Protein AF-A0A1F7WUK1-F1 (afdb_monomer_lite)

Organism: NCBI:txid1817813

Radius of gyration: 30.93 Å; chains: 1; bounding box: 71×84×76 Å

Secondary structure (DSSP, 8-state):
-----HHHHHHHHHHHHHTTSSS-HHHHHHHHHHHHHH------S----HHHHHHHHHHHHHHHHHHHHHHHHHHHHTT-STTHHHHHHHHHHHHHHHHHHHHHHHHHHHHTT--------------------------------------------------PPPP-----------S---TT---SSHHHHHHHHHHHH--EEEESSS---HHHHHHHHHHHHHS-HHHHTT--EEEE-S--TT-TT--EEE-TTS-EEEE-TGGGGGHHHHHHHHHHHHHHHH-HHHHHHHHHHHEEEE-GGG-PEEESS--SSTTGGG-HHHHHHHHHHHHHHHHHHHHHH-HHHHHHHHHHTSTT---

pLDDT: mean 71.93, std 24.26, range [29.52, 98.75]

Sequence (363 aa):
MKRNHLPLILTLLFVVVFLFAGDARSESINVLQKDLNSNQITTGGAASSSGCTDAAGKIGSSIKSAAESISQSCNQIKSSCSGFFSKLKSFFQDLFSMFKQIIKQFVDAFKGCTGNTTGVSDNNGCNQNTSNNADDGASNSSSNNETSNSNSNDNSNTNGSNQTPPANNDQGAATERPAGEAAGVDTSNAQSLIKALKEKFNITVENGSSQWSLSQLKQTYELLTKLPPSFTANTKMIQRIASTSLGANVGGYVSSGAPRVYLTNHGTSSMTFVLVHEMAHCFHFAQSGVFSKWQSQFWGGRNGYSGSGNQVSSSVSSYGNSNSMEDFAESVRAYYMNGASMKRTHPDRYEFVKQYVMAGVEY

InterPro domains:
  IPR024079 Metallopeptidase, catalytic domain superfamily [G3DSA:3.40.390.10] (170-359)

Foldseek 3Di:
DDDDCVVVVVVVVVVVVVCPDDDPNPPVLVVVVVVLVPDPPPPDDDDDDPLVVVLVVVLSVLVVVVSVVVVVLVVVLVPDPPCNPVSVVVVVVVVVVSVVVSVVSVVVSVVVVPDDDDDDDDDDDDDDDDDDDDDDDDDDDDDDDDDDDDDDDDDDDDDDDDDDDDDDDDDPQDQFAQLDDDPPQDLPDPVSLQVCCCVSLVEHEEEDQHDDDSVLSVVVSVLSSRFGSLLSNLANYEYEHAADPVDRQDQWADDQPHSYIYGHPNVSVVVSLRVQLRSLLSVCSVPVVLLVVQCVVFFADQDPDPRATHGPDDAPDPQLNPHSSNSRSNLSSCQVVPVVVCCVPPVVSSVSCCVPNRSNDGD

Structure (mmCIF, N/CA/C/O backbone):
data_AF-A0A1F7WUK1-F1
#
_entry.id   AF-A0A1F7WUK1-F1
#
loop_
_atom_site.group_PDB
_atom_site.id
_atom_site.type_symbol
_atom_site.label_atom_id
_atom_site.label_alt_id
_atom_site.label_comp_id
_atom_site.label_asym_id
_atom_site.label_entity_id
_atom_site.label_seq_id
_atom_site.pdbx_PDB_ins_code
_atom_site.Cartn_x
_atom_site.Cartn_y
_atom_site.Cartn_z
_atom_site.occupancy
_atom_site.B_iso_or_equiv
_atom_site.auth_seq_id
_atom_site.auth_comp_id
_atom_site.auth_asym_id
_atom_site.auth_atom_id
_atom_site.pdbx_PDB_model_num
ATOM 1 N N . MET A 1 1 ? 34.097 35.967 17.899 1.00 37.56 1 MET A N 1
ATOM 2 C CA . MET A 1 1 ? 33.481 35.139 16.835 1.00 37.56 1 MET A CA 1
ATOM 3 C C . MET A 1 1 ? 32.911 33.873 17.465 1.00 37.56 1 MET A C 1
ATOM 5 O O . MET A 1 1 ? 33.680 33.107 18.030 1.00 37.56 1 MET A O 1
ATOM 9 N N . LYS A 1 2 ? 31.587 33.666 17.440 1.00 38.47 2 LYS A N 1
ATOM 10 C CA . LYS A 1 2 ? 30.967 32.414 17.913 1.00 38.47 2 LYS A CA 1
ATOM 11 C C . LYS A 1 2 ? 31.166 31.348 16.832 1.00 38.47 2 LYS A C 1
ATOM 13 O O . LYS A 1 2 ? 30.678 31.525 15.721 1.00 38.47 2 LYS A O 1
ATOM 18 N N . ARG A 1 3 ? 31.917 30.283 17.123 1.00 43.16 3 ARG A N 1
ATOM 19 C CA . ARG A 1 3 ? 32.067 29.151 16.197 1.00 43.16 3 ARG A CA 1
ATOM 20 C C . ARG A 1 3 ? 30.844 28.243 16.321 1.00 43.16 3 ARG A C 1
ATOM 22 O O . ARG A 1 3 ? 30.445 27.870 17.420 1.00 43.16 3 ARG A O 1
ATOM 29 N N . ASN A 1 4 ? 30.226 27.936 15.186 1.00 48.97 4 ASN A N 1
ATOM 30 C CA . ASN A 1 4 ? 29.069 27.057 15.107 1.00 48.97 4 ASN A CA 1
ATOM 31 C C . ASN A 1 4 ? 29.554 25.598 15.145 1.00 48.97 4 ASN A C 1
ATOM 33 O O . ASN A 1 4 ? 30.158 25.128 14.186 1.00 48.97 4 ASN A O 1
ATOM 37 N N . HIS A 1 5 ? 29.338 24.903 16.265 1.00 51.41 5 HIS A N 1
ATOM 38 C CA . HIS A 1 5 ? 29.785 23.515 16.479 1.00 51.41 5 HIS A CA 1
ATOM 39 C C . HIS A 1 5 ? 28.753 22.460 16.045 1.00 51.41 5 HIS A C 1
ATOM 41 O O . HIS A 1 5 ? 29.018 21.261 16.119 1.00 51.41 5 HIS A O 1
ATOM 47 N N . LEU A 1 6 ? 27.602 22.904 15.532 1.00 51.41 6 LEU A N 1
ATOM 48 C CA . LEU A 1 6 ? 26.552 22.058 14.970 1.00 51.41 6 LEU A CA 1
ATOM 49 C C . LEU A 1 6 ? 27.044 21.068 13.886 1.00 51.41 6 LEU A C 1
ATOM 51 O O . LEU A 1 6 ? 26.599 19.920 13.921 1.00 51.41 6 LEU A O 1
ATOM 55 N N . PRO A 1 7 ? 27.993 21.421 12.987 1.00 53.25 7 PRO A N 1
ATOM 56 C CA . PRO A 1 7 ? 28.492 20.486 11.977 1.00 53.25 7 PRO A CA 1
ATOM 57 C C . PRO A 1 7 ? 29.214 19.284 12.595 1.00 53.25 7 PRO A C 1
ATOM 59 O O . PRO A 1 7 ? 29.046 18.164 12.134 1.00 53.25 7 PRO A O 1
ATOM 62 N N . LEU A 1 8 ? 29.970 19.496 13.678 1.00 54.03 8 LEU A N 1
ATOM 63 C CA . LEU A 1 8 ? 30.736 18.434 14.336 1.00 54.03 8 LEU A CA 1
ATOM 64 C C . LEU A 1 8 ? 29.810 17.419 15.026 1.00 54.03 8 LEU A C 1
ATOM 66 O O . LEU A 1 8 ? 30.049 16.215 14.971 1.00 54.03 8 LEU A O 1
ATOM 70 N N . ILE A 1 9 ? 28.730 17.912 15.640 1.00 61.72 9 ILE A N 1
ATOM 71 C CA . ILE A 1 9 ? 27.712 17.091 16.310 1.00 61.72 9 ILE A CA 1
ATOM 72 C C . ILE A 1 9 ? 26.941 16.252 15.285 1.00 61.72 9 ILE A C 1
ATOM 74 O O . ILE A 1 9 ? 26.727 15.062 15.509 1.00 61.72 9 ILE A O 1
ATOM 78 N N . LEU A 1 10 ? 26.573 16.848 14.145 1.00 56.75 10 LEU A N 1
ATOM 79 C CA . LEU A 1 10 ? 25.916 16.148 13.040 1.00 56.75 10 LEU A CA 1
ATOM 80 C C . LEU A 1 10 ? 26.809 15.057 12.446 1.00 56.75 10 LEU A C 1
ATOM 82 O O . LEU A 1 10 ? 26.334 13.940 12.269 1.00 56.75 10 LEU A O 1
ATOM 86 N N . THR A 1 11 ? 28.096 15.333 12.219 1.00 59.94 11 THR A N 1
ATOM 87 C CA . THR A 1 11 ? 29.054 14.331 11.726 1.00 59.94 11 THR A CA 1
ATOM 88 C C . THR A 1 11 ? 29.198 13.161 12.697 1.00 59.94 11 THR A C 1
ATOM 90 O O . THR A 1 11 ? 29.186 12.009 12.270 1.00 59.94 11 THR A O 1
ATOM 93 N N . LEU A 1 12 ? 29.269 13.427 14.007 1.00 61.91 12 LEU A N 1
ATOM 94 C CA . LEU A 1 12 ? 29.375 12.369 15.015 1.00 61.91 12 LEU A CA 1
ATOM 95 C C . LEU A 1 12 ? 28.125 11.472 15.024 1.00 61.91 12 LEU A C 1
ATOM 97 O O . LEU A 1 12 ? 28.238 10.250 15.061 1.00 61.91 12 LEU A O 1
ATOM 101 N N . LEU A 1 13 ? 26.936 12.073 14.930 1.00 60.75 13 LEU A N 1
ATOM 102 C CA . LEU A 1 13 ? 25.662 11.352 14.831 1.00 60.75 13 LEU A CA 1
ATOM 103 C C . LEU A 1 13 ? 25.576 10.519 13.546 1.00 60.75 13 LEU A C 1
ATOM 105 O O . LEU A 1 13 ? 25.118 9.379 13.582 1.00 60.75 13 LEU A O 1
ATOM 109 N N . PHE A 1 14 ? 26.062 11.060 12.428 1.00 54.97 14 PHE A N 1
ATOM 110 C CA . PHE A 1 14 ? 26.065 10.385 11.131 1.00 54.97 14 PHE A CA 1
ATOM 111 C C . PHE A 1 14 ? 26.985 9.156 11.122 1.00 54.97 14 PHE A C 1
ATOM 113 O O . PHE A 1 14 ? 26.595 8.097 10.637 1.00 54.97 14 PHE A O 1
ATOM 120 N N . VAL A 1 15 ? 28.175 9.267 11.723 1.00 58.69 15 VAL A N 1
ATOM 121 C CA . VAL A 1 15 ? 29.130 8.154 11.867 1.00 58.69 15 VAL A CA 1
ATOM 122 C C . VAL A 1 15 ? 28.567 7.056 12.767 1.00 58.69 15 VAL A C 1
ATOM 124 O O . VAL A 1 15 ? 28.682 5.878 12.438 1.00 58.69 15 VAL A O 1
ATOM 127 N N . VAL A 1 16 ? 27.902 7.426 13.865 1.00 60.44 16 VAL A N 1
ATOM 128 C CA . VAL A 1 16 ? 27.227 6.468 14.751 1.00 60.44 16 VAL A CA 1
ATOM 129 C C . VAL A 1 16 ? 26.156 5.700 13.977 1.00 60.44 16 VAL A C 1
ATOM 131 O O . VAL A 1 16 ? 26.154 4.480 14.028 1.00 60.44 16 VAL A O 1
ATOM 134 N N . VAL A 1 17 ? 25.311 6.373 13.191 1.00 56.03 17 VAL A N 1
ATOM 135 C CA . VAL A 1 17 ? 24.279 5.711 12.371 1.00 56.03 17 VAL A CA 1
ATOM 136 C C . VAL A 1 17 ? 24.891 4.785 11.308 1.00 56.03 17 VAL A C 1
ATOM 138 O O . VAL A 1 17 ? 24.396 3.675 11.113 1.00 56.03 17 VAL A O 1
ATOM 141 N N . PHE A 1 18 ? 25.994 5.186 10.668 1.00 49.81 18 PHE A N 1
ATOM 142 C CA . PHE A 1 18 ? 26.666 4.380 9.640 1.00 49.81 18 PHE A CA 1
ATOM 143 C C . PHE A 1 18 ? 27.383 3.141 10.190 1.00 49.81 18 PHE A C 1
ATOM 145 O O . PHE A 1 18 ? 27.395 2.108 9.528 1.00 49.81 18 PHE A O 1
ATOM 152 N N . LEU A 1 19 ? 27.917 3.194 11.414 1.00 50.12 19 LEU A N 1
ATOM 153 C CA . LEU A 1 19 ? 28.541 2.035 12.069 1.00 50.12 19 LEU A CA 1
ATOM 154 C C . LEU A 1 19 ? 27.541 0.909 12.408 1.00 50.12 19 LEU A C 1
ATOM 156 O O . LEU A 1 19 ? 27.963 -0.206 12.728 1.00 50.12 19 LEU A O 1
ATOM 160 N N . PHE A 1 20 ? 26.230 1.168 12.318 1.00 58.38 20 PHE A N 1
ATOM 161 C CA . PHE A 1 20 ? 25.168 0.196 12.603 1.00 58.38 20 PHE A CA 1
ATOM 162 C C . PHE A 1 20 ? 24.434 -0.344 11.360 1.00 58.38 20 PHE A C 1
ATOM 164 O O . PHE A 1 20 ? 23.585 -1.224 11.513 1.00 58.38 20 PHE A O 1
ATOM 171 N N . ALA A 1 21 ? 24.787 0.090 10.144 1.00 39.31 21 ALA A N 1
ATOM 172 C CA . ALA A 1 21 ? 24.353 -0.546 8.895 1.00 39.31 21 ALA A CA 1
ATOM 173 C C . ALA A 1 21 ? 25.439 -1.529 8.396 1.00 39.31 21 ALA A C 1
ATOM 175 O O . ALA A 1 21 ? 26.630 -1.255 8.501 1.00 39.31 21 ALA A O 1
ATOM 176 N N . GLY A 1 22 ? 25.041 -2.721 7.945 1.00 39.84 22 GLY A N 1
ATOM 177 C CA . GLY A 1 22 ? 25.919 -3.891 7.778 1.00 39.84 22 GLY A CA 1
ATOM 178 C C . GLY A 1 22 ? 27.068 -3.812 6.750 1.00 39.84 22 GLY A C 1
ATOM 179 O O . GLY A 1 22 ? 27.068 -3.002 5.832 1.00 39.84 22 GLY A O 1
ATOM 180 N N . ASP A 1 23 ? 28.005 -4.751 6.955 1.00 41.19 23 ASP A N 1
ATOM 181 C CA . ASP A 1 23 ? 29.074 -5.321 6.104 1.00 41.19 23 ASP A CA 1
ATOM 182 C C . ASP A 1 23 ? 30.372 -4.579 5.732 1.00 41.19 23 ASP A C 1
ATOM 184 O O . ASP A 1 23 ? 31.207 -5.160 5.045 1.00 41.19 23 ASP A O 1
ATOM 188 N N . ALA A 1 24 ? 30.692 -3.423 6.322 1.00 47.09 24 ALA A N 1
ATOM 189 C CA . ALA A 1 24 ? 32.028 -2.804 6.164 1.00 47.09 24 ALA A CA 1
ATOM 190 C C . ALA A 1 24 ? 32.776 -2.565 7.495 1.00 47.09 24 ALA A C 1
ATOM 192 O O . ALA A 1 24 ? 33.323 -1.496 7.744 1.00 47.09 24 ALA A O 1
ATOM 193 N N . ARG A 1 25 ? 32.789 -3.544 8.412 1.00 56.50 25 ARG A N 1
ATOM 194 C CA . ARG A 1 25 ? 33.192 -3.277 9.812 1.00 56.50 25 ARG A CA 1
ATOM 195 C C . ARG A 1 25 ? 34.698 -3.163 10.060 1.00 56.50 25 ARG A C 1
ATOM 197 O O . ARG A 1 25 ? 35.094 -2.375 10.908 1.00 56.50 25 ARG A O 1
ATOM 204 N N . SER A 1 26 ? 35.553 -3.924 9.380 1.00 45.97 26 SER A N 1
ATOM 205 C CA . SER A 1 26 ? 36.999 -3.893 9.674 1.00 45.97 26 SER A CA 1
ATOM 206 C C . SER A 1 26 ? 37.720 -2.722 9.009 1.00 45.97 26 SER A C 1
ATOM 208 O O . SER A 1 26 ? 38.658 -2.168 9.575 1.00 45.97 26 SER A O 1
ATOM 210 N N . GLU A 1 27 ? 37.276 -2.324 7.820 1.00 48.19 27 GLU A N 1
ATOM 211 C CA . GLU A 1 27 ? 37.959 -1.312 7.013 1.00 48.19 27 GLU A CA 1
ATOM 212 C C . GLU A 1 27 ? 37.634 0.106 7.500 1.00 48.19 27 GLU A C 1
ATOM 214 O O . GLU A 1 27 ? 38.541 0.917 7.674 1.00 48.19 27 GLU A O 1
ATOM 219 N N . SER A 1 28 ? 36.378 0.369 7.883 1.00 51.19 28 SER A N 1
ATOM 220 C CA . SER A 1 28 ? 35.974 1.651 8.477 1.00 51.19 28 SER A CA 1
ATOM 221 C C . SER A 1 28 ? 36.630 1.921 9.835 1.00 51.19 28 SER A C 1
ATOM 223 O O . SER A 1 28 ? 36.974 3.065 10.124 1.00 51.19 28 SER A O 1
ATOM 225 N N . ILE A 1 29 ? 36.865 0.886 10.652 1.00 48.94 29 ILE A N 1
ATOM 226 C CA . ILE A 1 29 ? 37.563 1.023 11.942 1.00 48.94 29 ILE A CA 1
ATOM 227 C C . ILE A 1 29 ? 39.047 1.359 11.729 1.00 48.94 29 ILE A C 1
ATOM 229 O O . ILE A 1 29 ? 39.575 2.251 12.392 1.00 48.94 29 ILE A O 1
ATOM 233 N N . ASN A 1 30 ? 39.709 0.710 10.767 1.00 51.34 30 ASN A N 1
ATOM 234 C CA . ASN A 1 30 ? 41.115 0.980 10.457 1.00 51.34 30 ASN A CA 1
ATOM 235 C C . ASN A 1 30 ? 41.325 2.371 9.837 1.00 51.34 30 ASN A C 1
ATOM 237 O O . ASN A 1 30 ? 42.314 3.034 10.153 1.00 51.34 30 ASN A O 1
ATOM 241 N N . VAL A 1 31 ? 40.390 2.840 9.002 1.00 51.75 31 VAL A N 1
ATOM 242 C CA . VAL A 1 31 ? 40.402 4.205 8.446 1.00 51.75 31 VAL A CA 1
ATOM 243 C C . VAL A 1 31 ? 40.207 5.246 9.552 1.00 51.75 31 VAL A C 1
ATOM 245 O O . VAL A 1 31 ? 41.004 6.173 9.655 1.00 51.75 31 VAL A O 1
ATOM 248 N N . LEU A 1 32 ? 39.247 5.042 10.461 1.00 46.62 32 LEU A N 1
ATOM 249 C CA . LEU A 1 32 ? 39.041 5.920 11.622 1.00 46.62 32 LEU A CA 1
ATOM 250 C C . LEU A 1 32 ? 40.268 5.986 12.540 1.00 46.62 32 LEU A C 1
ATOM 252 O O . LEU A 1 32 ? 40.643 7.061 13.005 1.00 46.62 32 LEU A O 1
ATOM 256 N N . GLN A 1 33 ? 40.921 4.852 12.793 1.00 46.69 33 GLN A N 1
ATOM 257 C CA . GLN A 1 33 ? 42.122 4.810 13.626 1.00 46.69 33 GLN A CA 1
ATOM 258 C C . GLN A 1 33 ? 43.321 5.484 12.943 1.00 46.69 33 GLN A C 1
ATOM 260 O O . GLN A 1 33 ? 44.135 6.118 13.614 1.00 46.69 33 GLN A O 1
ATOM 265 N N . LYS A 1 34 ? 43.409 5.408 11.611 1.00 49.28 34 LYS A N 1
ATOM 266 C CA . LYS A 1 34 ? 44.408 6.127 10.813 1.00 49.28 34 LYS A CA 1
ATOM 267 C C . LYS A 1 34 ? 44.177 7.642 10.845 1.00 49.28 34 LYS A C 1
ATOM 269 O O . LYS A 1 34 ? 45.132 8.370 11.101 1.00 49.28 34 LYS A O 1
ATOM 274 N N . ASP A 1 35 ? 42.933 8.093 10.691 1.00 46.19 35 ASP A N 1
ATOM 275 C CA . ASP A 1 35 ? 42.567 9.518 10.677 1.00 46.19 35 ASP A CA 1
ATOM 276 C C . ASP A 1 35 ? 42.694 10.187 12.057 1.00 46.19 35 ASP A C 1
ATOM 278 O O . ASP A 1 35 ? 43.045 11.366 12.167 1.00 46.19 35 ASP A O 1
ATOM 282 N N . LEU A 1 36 ? 42.452 9.436 13.136 1.00 50.31 36 LEU A N 1
ATOM 283 C CA . LEU A 1 36 ? 42.694 9.899 14.506 1.00 50.31 36 LEU A CA 1
ATOM 284 C C . LEU A 1 36 ? 44.189 10.021 14.821 1.00 50.31 36 LEU A C 1
ATOM 286 O O . LEU A 1 36 ? 44.588 10.936 15.538 1.00 50.31 36 LEU A O 1
ATOM 290 N N . ASN A 1 37 ? 45.017 9.130 14.273 1.00 54.31 37 ASN A N 1
ATOM 291 C CA . ASN A 1 37 ? 46.466 9.172 14.463 1.00 54.31 37 ASN A CA 1
ATOM 292 C C . ASN A 1 37 ? 47.157 10.209 13.557 1.00 54.31 37 ASN A C 1
ATOM 294 O O . ASN A 1 37 ? 48.219 10.709 13.923 1.00 54.31 37 ASN A O 1
ATOM 298 N N . SER A 1 38 ? 46.582 10.544 12.394 1.00 47.28 38 SER A N 1
ATOM 299 C CA . SER A 1 38 ? 47.153 11.519 11.451 1.00 47.28 38 SER A CA 1
ATOM 300 C C . SER A 1 38 ? 46.812 12.973 11.779 1.00 47.28 38 SER A C 1
ATOM 302 O O . SER A 1 38 ? 47.537 13.875 11.366 1.00 47.28 38 SER A O 1
ATOM 304 N N . ASN A 1 39 ? 45.737 13.226 12.528 1.00 41.19 39 ASN A N 1
ATOM 305 C CA . ASN A 1 39 ? 45.372 14.574 12.952 1.00 41.19 39 ASN A CA 1
ATOM 306 C C . ASN A 1 39 ? 46.147 14.992 14.212 1.00 41.19 39 ASN A C 1
ATOM 308 O O . ASN A 1 39 ? 45.597 15.076 15.311 1.00 41.19 39 ASN A O 1
ATOM 312 N N . GLN A 1 40 ? 47.428 15.340 14.045 1.00 42.06 40 GLN A N 1
ATOM 313 C CA . GLN A 1 40 ? 48.027 16.341 14.926 1.00 42.06 40 GLN A CA 1
ATOM 314 C C . GLN A 1 40 ? 47.268 17.651 14.705 1.00 42.06 40 GLN A C 1
ATOM 316 O O . GLN A 1 40 ? 47.355 18.262 13.643 1.00 42.06 40 GLN A O 1
ATOM 321 N N . ILE A 1 41 ? 46.507 18.083 15.709 1.00 37.78 41 ILE A N 1
ATOM 322 C CA . ILE A 1 41 ? 45.923 19.423 15.734 1.00 37.78 41 ILE A CA 1
ATOM 323 C C . ILE A 1 41 ? 47.088 20.417 15.830 1.00 37.78 41 ILE A C 1
ATOM 325 O O . ILE A 1 41 ? 47.530 20.774 16.920 1.00 37.78 41 ILE A O 1
ATOM 329 N N . THR A 1 42 ? 47.611 20.870 14.691 1.00 34.44 42 THR A N 1
ATOM 330 C CA . THR A 1 42 ? 48.467 22.055 14.635 1.00 34.44 42 THR A CA 1
ATOM 331 C C . THR A 1 42 ? 47.591 23.271 14.902 1.00 34.44 42 THR A C 1
ATOM 333 O O . THR A 1 42 ? 46.886 23.763 14.020 1.00 34.44 42 THR A O 1
ATOM 336 N N . THR A 1 43 ? 47.613 23.757 16.141 1.00 35.91 43 THR A N 1
ATOM 337 C CA . THR A 1 43 ? 47.037 25.051 16.509 1.00 35.91 43 THR A CA 1
ATOM 338 C C . THR A 1 43 ? 47.916 26.163 15.940 1.00 35.91 43 THR A C 1
ATOM 340 O O . THR A 1 43 ? 48.830 26.656 16.597 1.00 35.91 43 THR A O 1
ATOM 343 N N . GLY A 1 44 ? 47.658 26.550 14.693 1.00 34.38 44 GLY A N 1
ATOM 344 C CA . GLY A 1 44 ? 48.139 27.816 14.156 1.00 34.38 44 GLY A CA 1
ATOM 345 C C . GLY A 1 44 ? 47.356 28.969 14.786 1.00 34.38 44 GLY A C 1
ATOM 346 O O . GLY A 1 44 ? 46.150 29.079 14.576 1.00 34.38 44 GLY A O 1
ATOM 347 N N . GLY A 1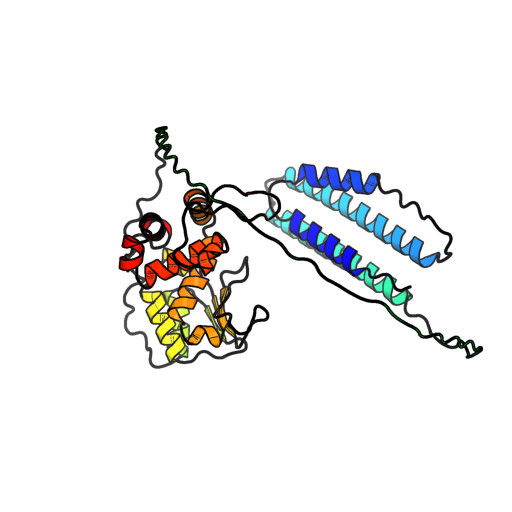 45 ? 48.045 29.821 15.545 1.00 37.16 45 GLY A N 1
ATOM 348 C CA . GLY A 1 45 ? 47.534 31.115 16.005 1.00 37.16 45 GLY A CA 1
ATOM 349 C C . GLY A 1 45 ? 47.364 31.218 17.518 1.00 37.16 45 GLY A C 1
ATOM 350 O O . GLY A 1 45 ? 46.492 30.587 18.111 1.00 37.16 45 GLY A O 1
ATOM 351 N N . ALA A 1 46 ? 48.200 32.058 18.128 1.00 46.28 46 ALA A N 1
ATOM 352 C CA . ALA A 1 46 ? 48.185 32.391 19.544 1.00 46.28 46 ALA A CA 1
ATOM 353 C C . ALA A 1 46 ? 46.842 33.012 19.969 1.00 46.28 46 ALA A C 1
ATOM 355 O O . ALA A 1 46 ? 46.544 34.163 19.660 1.00 46.28 46 ALA A O 1
ATOM 356 N N . ALA A 1 47 ? 46.050 32.252 20.722 1.00 36.97 47 ALA A N 1
ATOM 357 C CA . ALA A 1 47 ? 44.997 32.777 21.579 1.00 36.97 47 ALA A CA 1
ATOM 358 C C . ALA A 1 47 ? 45.021 31.990 22.893 1.00 36.97 47 ALA A C 1
ATOM 360 O O . ALA A 1 47 ? 44.673 30.810 22.952 1.00 36.97 47 ALA A O 1
ATOM 361 N N . SER A 1 48 ? 45.490 32.647 23.950 1.00 49.28 48 SER A N 1
ATOM 362 C CA . SER A 1 48 ? 45.545 32.127 25.310 1.00 49.28 48 SER A CA 1
ATOM 363 C C . SER A 1 48 ? 44.133 31.980 25.885 1.00 49.28 48 SER A C 1
ATOM 365 O O . SER A 1 48 ? 43.590 32.907 26.481 1.00 49.28 48 SER A O 1
ATOM 367 N N . SER A 1 49 ? 43.537 30.800 25.732 1.00 49.03 49 SER A N 1
ATOM 368 C CA . SER A 1 49 ? 42.461 30.340 26.614 1.00 49.03 49 SER A CA 1
ATOM 369 C C . SER A 1 49 ? 42.765 28.903 27.028 1.00 49.03 49 SER A C 1
ATOM 371 O O . SER A 1 49 ? 42.371 27.950 26.359 1.00 49.03 49 SER A O 1
ATOM 373 N N . SER A 1 50 ? 43.531 28.758 28.111 1.00 53.56 50 SER A N 1
ATOM 374 C CA . SER A 1 50 ? 43.956 27.468 28.676 1.00 53.56 50 SER A CA 1
ATOM 375 C C . SER A 1 50 ? 42.777 26.519 28.938 1.00 53.56 50 SER A C 1
ATOM 377 O O . SER A 1 50 ? 42.905 25.317 28.740 1.00 53.56 50 SER A O 1
ATOM 379 N N . GLY A 1 51 ? 41.589 27.050 29.254 1.00 51.28 51 GLY A N 1
ATOM 380 C CA . GLY A 1 51 ? 40.393 26.242 29.518 1.00 51.28 51 GLY A CA 1
ATOM 381 C C . GLY A 1 51 ? 39.826 25.475 28.311 1.00 51.28 51 GLY A C 1
ATOM 382 O O . GLY A 1 51 ? 39.325 24.365 28.479 1.00 51.28 51 GLY A O 1
ATOM 383 N N . CYS A 1 52 ? 39.915 26.016 27.091 1.00 46.69 52 CYS A N 1
ATOM 384 C CA . CYS A 1 52 ? 39.350 25.366 25.897 1.00 46.69 52 CYS A CA 1
ATOM 385 C C . CYS A 1 52 ? 40.249 24.237 25.374 1.00 46.69 52 CYS A C 1
ATOM 387 O O . CYS A 1 52 ? 39.754 23.203 24.921 1.00 46.69 52 CYS A O 1
ATOM 389 N N . THR A 1 53 ? 41.566 24.421 25.469 1.00 56.78 53 THR A N 1
ATOM 390 C CA . THR A 1 53 ? 42.559 23.405 25.097 1.00 56.78 53 THR A CA 1
ATOM 391 C C . THR A 1 53 ? 42.505 22.214 26.057 1.00 56.78 53 THR A C 1
ATOM 393 O O . THR A 1 53 ? 42.517 21.067 25.610 1.00 56.78 53 THR A O 1
ATOM 396 N N . ASP A 1 54 ? 42.316 22.469 27.356 1.00 63.12 54 ASP A N 1
ATOM 397 C CA . ASP A 1 54 ? 42.159 21.418 28.368 1.00 63.12 54 ASP A CA 1
ATOM 398 C C . ASP A 1 54 ? 40.866 20.611 28.182 1.00 63.12 54 ASP A C 1
ATOM 400 O O . ASP A 1 54 ? 40.857 19.391 28.361 1.00 63.12 54 ASP A O 1
ATOM 404 N N . ALA A 1 55 ? 39.767 21.265 27.788 1.00 55.16 55 ALA A N 1
ATOM 405 C CA . ALA A 1 55 ? 38.506 20.589 27.489 1.00 55.16 55 ALA A CA 1
ATOM 406 C C . ALA A 1 55 ? 38.620 19.689 26.247 1.00 55.16 55 ALA A C 1
ATOM 408 O O . ALA A 1 55 ? 38.198 18.533 26.285 1.00 55.16 55 ALA A O 1
ATOM 409 N N . ALA A 1 56 ? 39.249 20.176 25.172 1.00 57.22 56 ALA A N 1
ATOM 410 C CA . ALA A 1 56 ? 39.486 19.386 23.964 1.00 57.22 56 ALA A CA 1
ATOM 411 C C . ALA A 1 56 ? 40.393 18.170 24.235 1.00 57.22 56 ALA A C 1
ATOM 413 O O . ALA A 1 56 ? 40.097 17.068 23.770 1.00 57.22 56 ALA A O 1
ATOM 414 N N . GLY A 1 57 ? 41.444 18.340 25.047 1.00 67.31 57 GLY A N 1
ATOM 415 C CA . GLY A 1 57 ? 42.324 17.245 25.466 1.00 67.31 57 GLY A CA 1
ATOM 416 C C . GLY A 1 57 ? 41.602 16.172 26.289 1.00 67.31 57 GLY A C 1
ATOM 417 O O . GLY A 1 57 ? 41.769 14.980 26.031 1.00 67.31 57 GLY A O 1
ATOM 418 N N . LYS A 1 58 ? 40.739 16.580 27.231 1.00 66.75 58 LYS A N 1
ATOM 419 C CA . LYS A 1 58 ? 39.922 15.661 28.051 1.00 66.75 58 LYS A CA 1
ATOM 420 C C . LYS A 1 58 ? 38.863 14.911 27.237 1.00 66.75 58 LYS A C 1
ATOM 422 O O . LYS A 1 58 ? 38.586 13.744 27.514 1.00 66.75 58 LYS A O 1
ATOM 427 N N . ILE A 1 59 ? 38.286 15.559 26.225 1.00 64.25 59 ILE A N 1
ATOM 428 C CA . ILE A 1 59 ? 37.346 14.917 25.296 1.00 64.25 59 ILE A CA 1
ATOM 429 C C . ILE A 1 59 ? 38.087 13.894 24.427 1.00 64.25 59 ILE A C 1
ATOM 431 O O . ILE A 1 59 ? 37.632 12.758 24.301 1.00 64.25 59 ILE A O 1
ATOM 435 N N . GLY A 1 60 ? 39.255 14.255 23.886 1.00 68.31 60 GLY A N 1
ATOM 436 C CA . GLY A 1 60 ? 40.071 13.359 23.065 1.00 68.31 60 GLY A CA 1
ATOM 437 C C . GLY A 1 60 ? 40.514 12.096 23.808 1.00 68.31 60 GLY A C 1
ATOM 438 O O . GLY A 1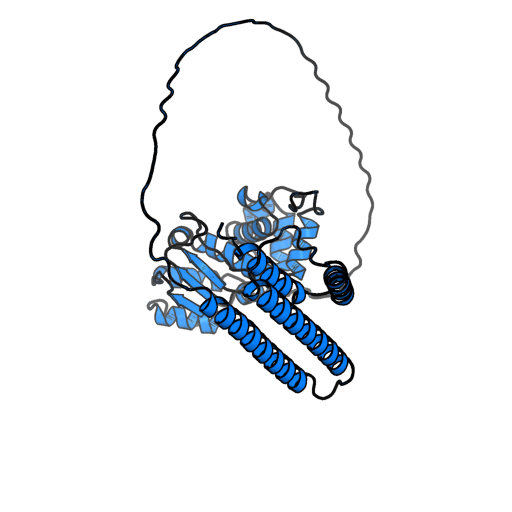 60 ? 40.381 10.992 23.279 1.00 68.31 60 GLY A O 1
ATOM 439 N N . SER A 1 61 ? 40.971 12.227 25.058 1.00 68.38 61 SER A N 1
ATOM 440 C CA . SER A 1 61 ? 41.352 11.068 25.876 1.00 68.38 61 SER A CA 1
ATOM 441 C C . SER A 1 61 ? 40.157 10.178 26.226 1.00 68.38 61 SER A C 1
ATOM 443 O O . SER A 1 61 ? 40.273 8.956 26.165 1.00 68.38 61 SER A O 1
ATOM 445 N N . SER A 1 62 ? 38.989 10.764 26.506 1.00 64.81 62 SER A N 1
ATOM 446 C CA . SER A 1 62 ? 37.762 10.009 26.798 1.00 64.81 62 SER A CA 1
ATOM 447 C C . SER A 1 62 ? 37.255 9.226 25.579 1.00 64.81 62 SER A C 1
ATOM 449 O O . SER A 1 62 ? 36.839 8.077 25.720 1.00 64.81 62 SER A O 1
ATOM 451 N N . ILE A 1 63 ? 37.349 9.804 24.375 1.00 68.00 63 ILE A N 1
ATOM 452 C CA . ILE A 1 63 ? 37.011 9.122 23.112 1.00 68.00 63 ILE A CA 1
ATOM 453 C C . ILE A 1 63 ? 37.984 7.970 22.835 1.00 68.00 63 ILE A C 1
ATOM 455 O O . ILE A 1 63 ? 37.558 6.887 22.435 1.00 68.00 63 ILE A O 1
ATOM 459 N N . LYS A 1 64 ? 39.284 8.171 23.079 1.00 71.88 64 LYS A N 1
ATOM 460 C CA . LYS A 1 64 ? 40.291 7.119 22.900 1.00 71.88 64 LYS A CA 1
ATOM 461 C C . LYS A 1 64 ? 40.042 5.930 23.836 1.00 71.88 64 LYS A C 1
ATOM 463 O O . LYS A 1 64 ? 39.980 4.796 23.367 1.00 71.88 64 LYS A O 1
ATOM 468 N N . SER A 1 65 ? 39.803 6.188 25.122 1.00 69.75 65 SER A N 1
ATOM 469 C CA . SER A 1 65 ? 39.475 5.142 26.101 1.00 69.75 65 SER A CA 1
ATOM 470 C C . SER A 1 65 ? 38.181 4.393 25.749 1.00 69.75 65 SER A C 1
ATOM 472 O O . SER A 1 65 ? 38.095 3.176 25.914 1.00 69.75 65 SER A O 1
ATOM 474 N N . ALA A 1 66 ? 37.179 5.101 25.218 1.00 64.50 66 ALA A N 1
ATOM 475 C CA . ALA A 1 66 ? 35.940 4.505 24.722 1.00 64.50 66 ALA A CA 1
ATOM 476 C C . ALA A 1 66 ? 36.185 3.546 23.545 1.00 64.50 66 ALA A C 1
ATOM 478 O O . ALA A 1 66 ? 35.673 2.425 23.539 1.00 64.50 66 ALA A O 1
ATOM 479 N N . ALA A 1 67 ? 37.004 3.957 22.573 1.00 63.59 67 ALA A N 1
ATOM 480 C CA . ALA A 1 67 ? 37.355 3.133 21.419 1.00 63.59 67 ALA A CA 1
ATOM 481 C C . ALA A 1 67 ? 38.113 1.854 21.826 1.00 63.59 67 ALA A C 1
ATOM 483 O O . ALA A 1 67 ? 37.811 0.766 21.331 1.00 63.59 67 ALA A O 1
ATOM 484 N N . GLU A 1 68 ? 39.048 1.961 22.773 1.00 71.94 68 GLU A N 1
ATOM 485 C CA . GLU A 1 68 ? 39.797 0.816 23.307 1.00 71.94 68 GLU A CA 1
ATOM 486 C C . GLU A 1 68 ? 38.877 -0.175 24.049 1.00 71.94 68 GLU A C 1
ATOM 488 O O . GLU A 1 68 ? 38.972 -1.387 23.837 1.00 71.94 68 GLU A O 1
ATOM 493 N N . SER A 1 69 ? 37.920 0.325 24.839 1.00 68.44 69 SER A N 1
ATOM 494 C CA . SER A 1 69 ? 36.929 -0.496 25.554 1.00 68.44 69 SER A CA 1
ATOM 495 C C . SER A 1 69 ? 35.960 -1.230 24.611 1.00 68.44 69 SER A C 1
ATOM 497 O O . SER A 1 69 ? 35.665 -2.415 24.812 1.00 68.44 69 SER A O 1
ATOM 499 N N . ILE A 1 70 ? 35.514 -0.570 23.534 1.00 66.88 70 ILE A N 1
ATOM 500 C CA . ILE A 1 70 ? 34.679 -1.189 22.492 1.00 66.88 70 ILE A CA 1
ATOM 501 C C . ILE A 1 70 ? 35.458 -2.296 21.774 1.00 66.88 70 ILE A C 1
ATOM 503 O O . ILE A 1 70 ? 34.938 -3.400 21.607 1.00 66.88 70 ILE A O 1
ATOM 507 N N . SER A 1 71 ? 36.718 -2.040 21.410 1.00 68.00 71 SER A N 1
ATOM 508 C CA . SER A 1 71 ? 37.583 -3.029 20.754 1.00 68.00 71 SER A CA 1
ATOM 509 C C . SER A 1 71 ? 37.785 -4.282 21.618 1.00 68.00 71 SER A C 1
ATOM 511 O O . SER A 1 71 ? 37.618 -5.410 21.142 1.00 68.00 71 SER A O 1
ATOM 513 N N . GLN A 1 72 ? 38.044 -4.111 22.919 1.00 70.00 72 GLN A N 1
ATOM 514 C CA . GLN A 1 72 ? 38.150 -5.229 23.865 1.00 70.00 72 GLN A CA 1
ATOM 515 C C . GLN A 1 72 ? 36.839 -6.018 23.986 1.00 70.00 72 GLN A C 1
ATOM 517 O O . GLN A 1 72 ? 36.858 -7.250 23.937 1.00 70.00 72 GLN A O 1
ATOM 522 N N . SER A 1 73 ? 35.700 -5.329 24.072 1.00 62.53 73 SER A N 1
ATOM 523 C CA . SER A 1 73 ? 34.379 -5.963 24.170 1.00 62.53 73 SER A CA 1
ATOM 524 C C . SER A 1 73 ? 34.023 -6.757 22.906 1.00 62.53 73 SER A C 1
ATOM 526 O O . SER A 1 73 ? 33.542 -7.887 22.994 1.00 62.53 73 SER A O 1
ATOM 528 N N . CYS A 1 74 ? 34.329 -6.227 21.717 1.00 61.72 74 CYS A N 1
ATOM 529 C CA . CYS A 1 74 ? 34.141 -6.933 20.447 1.00 61.72 74 CYS A CA 1
ATOM 530 C C . CYS A 1 74 ? 34.999 -8.205 20.356 1.00 61.72 74 CYS A C 1
ATOM 532 O O . CYS A 1 74 ? 34.512 -9.248 19.911 1.00 61.72 74 CYS A O 1
ATOM 534 N N . ASN A 1 75 ? 36.245 -8.154 20.835 1.00 65.19 75 ASN A N 1
ATOM 535 C CA . ASN A 1 75 ? 37.127 -9.322 20.877 1.00 65.19 75 ASN A CA 1
ATOM 536 C C . ASN A 1 75 ? 36.640 -10.392 21.873 1.00 65.19 75 ASN A C 1
ATOM 538 O O . ASN A 1 75 ? 36.769 -11.584 21.597 1.00 65.19 75 ASN A O 1
ATOM 542 N N . GLN A 1 76 ? 36.016 -9.995 22.988 1.00 61.66 76 GLN A N 1
ATOM 543 C CA . GLN A 1 76 ? 35.408 -10.921 23.955 1.00 61.66 76 GLN A CA 1
ATOM 544 C C . GLN A 1 76 ? 34.099 -11.560 23.460 1.00 61.66 76 GLN A C 1
ATOM 546 O O . GLN A 1 76 ? 33.800 -12.702 23.813 1.00 61.66 76 GLN A O 1
ATOM 551 N N . ILE A 1 77 ? 33.313 -10.858 22.636 1.00 60.94 77 ILE A N 1
ATOM 552 C CA . ILE A 1 77 ? 32.083 -11.401 22.030 1.00 60.94 77 ILE A CA 1
ATOM 553 C C . ILE A 1 77 ? 32.421 -12.464 20.972 1.00 60.94 77 ILE A C 1
ATOM 555 O O . ILE A 1 77 ? 31.711 -13.461 20.851 1.00 60.94 77 ILE A O 1
ATOM 559 N N . LYS A 1 78 ? 33.541 -12.304 20.254 1.00 57.56 78 LYS A N 1
ATOM 560 C CA . LYS A 1 78 ? 33.982 -13.234 19.202 1.00 57.56 78 LYS A CA 1
ATOM 561 C C . LYS A 1 78 ? 34.389 -14.623 19.725 1.00 57.56 78 LYS A C 1
ATOM 563 O O . LYS A 1 78 ? 34.401 -15.571 18.948 1.00 57.56 78 LYS A O 1
ATOM 568 N N . SER A 1 79 ? 34.705 -14.772 21.014 1.00 56.56 79 SER A N 1
ATOM 569 C CA . SER A 1 79 ? 35.298 -15.999 21.571 1.00 56.56 79 SER A CA 1
ATOM 570 C C . SER A 1 79 ? 34.345 -16.911 22.362 1.00 56.56 79 SER A C 1
ATOM 572 O O . SER A 1 79 ? 34.799 -17.912 22.911 1.00 56.56 79 SER A O 1
ATOM 574 N N . SER A 1 80 ? 33.035 -16.629 22.458 1.00 47.84 80 SER A N 1
ATOM 575 C CA . SER A 1 80 ? 32.161 -17.373 23.387 1.00 47.84 80 SER A CA 1
ATOM 576 C C . SER A 1 80 ? 30.707 -17.516 22.901 1.00 47.84 80 SER A C 1
ATOM 578 O O . SER A 1 80 ? 29.935 -16.563 22.949 1.00 47.84 80 SER A O 1
ATOM 580 N N . CYS A 1 81 ? 30.318 -18.724 22.461 1.00 49.84 81 CYS A N 1
ATOM 581 C CA . CYS A 1 81 ? 28.976 -19.012 21.918 1.00 49.84 81 CYS A CA 1
ATOM 582 C C . CYS A 1 81 ? 27.894 -19.283 22.987 1.00 49.84 81 CYS A C 1
ATOM 584 O O . CYS A 1 81 ? 26.708 -19.121 22.710 1.00 49.84 81 CYS A O 1
ATOM 586 N N . SER A 1 82 ? 28.255 -19.634 24.225 1.00 44.97 82 SER A N 1
ATOM 587 C CA . SER A 1 82 ? 27.293 -19.791 25.325 1.00 44.97 82 SER A CA 1
ATOM 588 C C . SER A 1 82 ? 27.217 -18.505 26.155 1.00 44.97 82 SER A C 1
ATOM 590 O O . SER A 1 82 ? 28.164 -18.154 26.859 1.00 44.97 82 SER A O 1
ATOM 592 N N . GLY A 1 83 ? 26.093 -17.787 26.068 1.00 54.78 83 GLY A N 1
ATOM 593 C CA . GLY A 1 83 ? 25.853 -16.544 26.818 1.00 54.78 83 GLY A CA 1
ATOM 594 C C . GLY A 1 83 ? 25.805 -15.264 25.977 1.00 54.78 83 GLY A C 1
ATOM 595 O O . GLY A 1 83 ? 25.789 -14.174 26.549 1.00 54.78 83 GLY A O 1
ATOM 596 N N . PHE A 1 84 ? 25.742 -15.382 24.644 1.00 71.50 84 PHE A N 1
ATOM 597 C CA . PHE A 1 84 ? 25.687 -14.261 23.695 1.00 71.50 84 PHE A CA 1
ATOM 598 C C . PHE A 1 84 ? 24.679 -13.174 24.101 1.00 71.50 84 PHE A C 1
ATOM 600 O O . PHE A 1 84 ? 25.044 -12.008 24.180 1.00 71.50 84 PHE A O 1
ATOM 607 N N . PHE A 1 85 ? 23.446 -13.540 24.465 1.00 59.50 85 PHE A N 1
ATOM 608 C CA . PHE A 1 85 ? 22.415 -12.559 24.832 1.00 59.50 85 PHE A CA 1
ATOM 609 C C . PHE A 1 85 ? 22.684 -11.831 26.156 1.00 59.50 85 PHE A C 1
ATOM 611 O O . PHE A 1 85 ? 22.414 -10.636 26.261 1.00 59.50 85 PHE A O 1
ATOM 618 N N . SER A 1 86 ? 23.252 -12.511 27.158 1.00 57.88 86 SER A N 1
ATOM 619 C CA . SER A 1 86 ? 23.604 -11.864 28.430 1.00 57.88 86 SER A CA 1
ATOM 620 C C . SER A 1 86 ? 24.785 -10.909 28.258 1.00 57.88 86 SER A C 1
ATOM 622 O O . SER A 1 86 ? 24.779 -9.824 28.833 1.00 57.88 86 SER A O 1
ATOM 624 N N . LYS A 1 87 ? 25.764 -11.289 27.425 1.00 69.50 87 LYS A N 1
ATOM 625 C CA . LYS A 1 87 ? 26.929 -10.459 27.083 1.00 69.50 87 LYS A CA 1
ATOM 626 C C . LYS A 1 87 ? 26.561 -9.288 26.172 1.00 69.50 87 LYS A C 1
ATOM 628 O O . LYS A 1 87 ? 27.102 -8.199 26.313 1.00 69.50 87 LYS A O 1
ATOM 633 N N . LEU A 1 88 ? 25.597 -9.482 25.274 1.00 68.12 88 LEU A N 1
ATOM 634 C CA . LEU A 1 88 ? 25.055 -8.417 24.436 1.00 68.12 88 LEU A CA 1
ATOM 635 C C . LEU A 1 88 ? 24.300 -7.386 25.286 1.00 68.12 88 LEU A C 1
ATOM 637 O O . LEU A 1 88 ? 24.456 -6.184 25.092 1.00 68.12 88 LEU A O 1
ATOM 641 N N . LYS A 1 89 ? 23.529 -7.846 26.279 1.00 66.12 89 LYS A N 1
ATOM 642 C CA . LYS A 1 89 ? 22.846 -6.965 27.232 1.00 66.12 89 LYS A CA 1
ATOM 643 C C . LYS A 1 89 ? 23.833 -6.144 28.066 1.00 66.12 89 LYS A C 1
ATOM 645 O O . LYS A 1 89 ? 23.626 -4.939 28.190 1.00 66.12 89 LYS A O 1
ATOM 650 N N . SER A 1 90 ? 24.888 -6.761 28.607 1.00 67.50 90 SER A N 1
ATOM 651 C CA . SER A 1 90 ? 25.916 -6.028 29.362 1.00 67.50 90 SER A CA 1
ATOM 652 C C . SER A 1 90 ? 26.670 -5.042 28.470 1.00 67.50 90 SER A C 1
ATOM 654 O O . SER A 1 90 ? 26.824 -3.890 28.851 1.00 67.50 90 SER A O 1
ATOM 656 N N . PHE A 1 91 ? 27.005 -5.433 27.235 1.00 79.88 91 PHE A N 1
ATOM 657 C CA . PHE A 1 91 ? 27.628 -4.541 26.253 1.00 79.88 91 PHE A CA 1
ATOM 658 C C . PHE A 1 91 ? 26.799 -3.273 26.006 1.00 79.88 91 PHE A C 1
ATOM 660 O O . PHE A 1 91 ? 27.330 -2.166 26.057 1.00 79.88 91 PHE A O 1
ATOM 667 N N . PHE A 1 92 ? 25.486 -3.406 25.788 1.00 70.38 92 PHE A N 1
ATOM 668 C CA . PHE A 1 92 ? 24.629 -2.232 25.613 1.00 70.38 92 PHE A CA 1
ATOM 669 C C . PHE A 1 92 ? 24.541 -1.385 26.885 1.00 70.38 92 PHE A C 1
ATOM 671 O O . PHE A 1 92 ? 24.542 -0.160 26.793 1.00 70.38 92 PHE A O 1
ATOM 678 N N . GLN A 1 93 ? 24.490 -2.001 28.069 1.00 69.94 93 GLN A N 1
ATOM 679 C CA . GLN A 1 93 ? 24.476 -1.266 29.337 1.00 69.94 93 GLN A CA 1
ATOM 680 C C . GLN A 1 93 ? 25.761 -0.455 29.548 1.00 69.94 93 GLN A C 1
ATOM 682 O O . GLN A 1 93 ? 25.677 0.724 29.903 1.00 69.94 93 GLN A O 1
ATOM 687 N N . ASP A 1 94 ? 26.918 -1.043 29.254 1.00 74.50 94 ASP A N 1
ATOM 688 C CA . ASP A 1 94 ? 28.218 -0.377 29.344 1.00 74.50 94 ASP A CA 1
ATOM 689 C C . ASP A 1 94 ? 28.324 0.761 28.321 1.00 74.50 94 ASP A C 1
ATOM 691 O O . ASP A 1 94 ? 28.717 1.879 28.664 1.00 74.50 94 ASP A O 1
ATOM 695 N N . LEU A 1 95 ? 27.856 0.527 27.091 1.00 73.94 95 LEU A N 1
ATOM 696 C CA . LEU A 1 95 ? 27.815 1.534 26.033 1.00 73.94 95 LEU A CA 1
ATOM 697 C C . LEU A 1 95 ? 26.909 2.722 26.406 1.00 73.94 95 LEU A C 1
ATOM 699 O O . LEU A 1 95 ? 27.307 3.879 26.273 1.00 73.94 95 LEU A O 1
ATOM 703 N N . PHE A 1 96 ? 25.709 2.467 26.936 1.00 70.38 96 PHE A N 1
ATOM 704 C CA . PHE A 1 96 ? 24.811 3.528 27.407 1.00 70.38 96 PHE A CA 1
ATOM 705 C C . PHE A 1 96 ? 25.391 4.298 28.599 1.00 70.38 96 PHE A C 1
ATOM 707 O O . PHE A 1 96 ? 25.222 5.518 28.682 1.00 70.38 96 PHE A O 1
ATOM 714 N N . SER A 1 97 ? 26.071 3.611 29.520 1.00 73.56 97 SER A N 1
ATOM 715 C CA . SER A 1 97 ? 26.751 4.243 30.656 1.00 73.56 97 SER A CA 1
ATOM 716 C C . SER A 1 97 ? 27.853 5.194 30.179 1.00 73.56 97 SER A C 1
ATOM 718 O O . SER A 1 97 ? 27.923 6.345 30.616 1.00 73.56 97 SER A O 1
ATOM 720 N N . MET A 1 98 ? 28.638 4.757 29.194 1.00 77.06 98 MET A N 1
ATOM 721 C CA . MET A 1 98 ? 29.681 5.555 28.557 1.00 77.06 98 MET A CA 1
ATOM 722 C C . MET A 1 98 ? 29.110 6.801 27.861 1.00 77.06 98 MET A C 1
ATOM 724 O O . MET A 1 98 ? 29.580 7.912 28.108 1.00 77.06 98 MET A O 1
ATOM 728 N N . PHE A 1 99 ? 28.038 6.663 27.070 1.00 74.38 99 PHE A N 1
ATOM 729 C CA . PHE A 1 99 ? 27.381 7.814 26.435 1.00 74.38 99 PHE A CA 1
ATOM 730 C C . PHE A 1 99 ? 26.855 8.828 27.455 1.00 74.38 99 PHE A C 1
ATOM 732 O O . PHE A 1 99 ? 27.021 10.035 27.267 1.00 74.38 99 PHE A O 1
ATOM 739 N N . LYS A 1 100 ? 26.270 8.364 28.567 1.00 72.19 100 LYS A N 1
ATOM 740 C CA . LYS A 1 100 ? 25.834 9.253 29.656 1.00 72.19 100 LYS A CA 1
ATOM 741 C C . LYS A 1 100 ? 27.000 10.041 30.253 1.00 72.19 100 LYS A C 1
ATOM 743 O O . LYS A 1 100 ? 26.835 11.226 30.538 1.00 72.19 100 LYS A O 1
ATOM 748 N N . GLN A 1 101 ? 28.166 9.416 30.425 1.00 74.44 101 GLN A N 1
ATOM 749 C CA . GLN A 1 101 ? 29.362 10.102 30.922 1.00 74.44 101 GLN A CA 1
ATOM 750 C C . GLN A 1 101 ? 29.876 11.150 29.928 1.00 74.44 101 GLN A C 1
ATOM 752 O O . GLN A 1 101 ? 30.168 12.269 30.343 1.00 74.44 101 GLN A O 1
ATOM 757 N N . ILE A 1 102 ? 29.905 10.835 28.630 1.00 73.31 102 ILE A N 1
ATOM 758 C CA . ILE A 1 102 ? 30.320 11.777 27.577 1.00 73.31 102 ILE A CA 1
ATOM 759 C C . ILE A 1 102 ? 29.384 12.992 27.534 1.00 73.31 102 ILE A C 1
ATOM 761 O O . ILE A 1 102 ? 29.849 14.130 27.549 1.00 73.31 102 ILE A O 1
ATOM 765 N N . ILE A 1 103 ? 28.064 12.773 27.553 1.00 71.44 103 ILE A N 1
ATOM 766 C CA . ILE A 1 103 ? 27.076 13.864 27.573 1.00 71.44 103 ILE A CA 1
ATOM 767 C C . ILE A 1 103 ? 27.251 14.723 28.827 1.00 71.44 103 ILE A C 1
ATOM 769 O O . ILE A 1 103 ? 27.229 15.950 28.737 1.00 71.44 103 ILE A O 1
ATOM 773 N N . LYS A 1 104 ? 27.464 14.100 29.993 1.00 74.69 104 LYS A N 1
ATOM 774 C CA . LYS A 1 104 ? 27.706 14.823 31.245 1.00 74.69 104 LYS A CA 1
ATOM 775 C C . LYS A 1 104 ? 28.955 15.704 31.162 1.00 74.69 104 LYS A C 1
ATOM 777 O O . LYS A 1 104 ? 28.874 16.880 31.496 1.00 74.69 104 LYS A O 1
ATOM 782 N N . GLN A 1 105 ? 30.070 15.172 30.661 1.00 75.50 105 GLN A N 1
ATOM 783 C CA . GLN A 1 105 ? 31.304 15.943 30.474 1.00 75.50 105 GLN A CA 1
ATOM 784 C C . GLN A 1 105 ? 31.112 17.114 29.501 1.00 75.50 105 GLN A C 1
ATOM 786 O O . GLN A 1 105 ? 31.599 18.210 29.769 1.00 75.50 105 GLN A O 1
ATOM 791 N N . PHE A 1 106 ? 30.360 16.911 28.414 1.00 71.06 106 PHE A N 1
ATOM 792 C CA . PHE A 1 106 ? 29.989 17.984 27.491 1.00 71.06 106 PHE A CA 1
ATOM 793 C C . PHE A 1 106 ? 29.180 19.079 28.196 1.00 71.06 106 PHE A C 1
ATOM 795 O O . PHE A 1 106 ? 29.534 20.252 28.126 1.00 71.06 106 PHE A O 1
ATOM 802 N N . VAL A 1 107 ? 28.118 18.709 28.914 1.00 71.31 107 VAL A N 1
ATOM 803 C CA . VAL A 1 107 ? 27.264 19.661 29.641 1.00 71.31 107 VAL A CA 1
ATOM 804 C C . VAL A 1 107 ? 28.060 20.444 30.688 1.00 71.31 107 VAL A C 1
ATOM 806 O O . VAL A 1 107 ? 27.905 21.661 30.788 1.00 71.31 107 VAL A O 1
ATOM 809 N N . ASP A 1 108 ? 28.930 19.778 31.443 1.00 71.62 108 ASP A N 1
ATOM 810 C CA . ASP A 1 108 ? 29.732 20.420 32.486 1.00 71.62 108 ASP A CA 1
ATOM 811 C C . ASP A 1 108 ? 30.808 21.349 31.893 1.00 71.62 108 ASP A C 1
ATOM 813 O O . ASP A 1 108 ? 31.034 22.436 32.426 1.00 71.62 108 ASP A O 1
ATOM 817 N N . ALA A 1 109 ? 31.391 21.000 30.740 1.00 67.19 109 ALA A N 1
ATOM 818 C CA . ALA A 1 109 ? 32.294 21.887 30.004 1.00 67.19 109 ALA A CA 1
ATOM 819 C C . ALA A 1 109 ? 31.588 23.166 29.515 1.00 67.19 109 ALA A C 1
ATOM 821 O O . ALA A 1 109 ? 32.166 24.249 29.573 1.00 67.19 109 ALA A O 1
ATOM 822 N N . PHE A 1 110 ? 30.320 23.072 29.096 1.00 66.94 110 PHE A N 1
ATOM 823 C CA . PHE A 1 110 ? 29.552 24.233 28.633 1.00 66.94 110 PHE A CA 1
ATOM 824 C C . PHE A 1 110 ? 29.023 25.120 29.768 1.00 66.94 110 PHE A C 1
ATOM 826 O O . PHE A 1 110 ? 28.941 26.337 29.592 1.00 66.94 110 PHE A O 1
ATOM 833 N N . LYS A 1 111 ? 28.727 24.558 30.947 1.00 68.94 111 LYS A N 1
ATOM 834 C CA . LYS A 1 111 ? 28.354 25.344 32.141 1.00 68.94 111 LYS A CA 1
ATOM 835 C C . LYS A 1 111 ? 29.466 26.293 32.602 1.00 68.94 111 LYS A C 1
ATOM 837 O O . LYS A 1 111 ? 29.169 27.332 33.180 1.00 68.94 111 LYS A O 1
ATOM 842 N N . GLY A 1 112 ? 30.729 25.972 32.318 1.00 58.03 112 GLY A N 1
ATOM 843 C CA . GLY A 1 112 ? 31.871 26.847 32.602 1.00 58.03 112 GLY A CA 1
ATOM 844 C C . GLY A 1 112 ? 32.021 28.043 31.651 1.00 58.03 112 GLY A C 1
ATOM 845 O O . GLY A 1 112 ? 32.800 28.946 31.939 1.00 58.03 112 GLY A O 1
ATOM 846 N N . CYS A 1 113 ? 31.288 28.080 30.530 1.00 54.28 113 CYS A N 1
ATOM 847 C CA . CYS A 1 113 ? 31.432 29.113 29.496 1.00 54.28 113 CYS A CA 1
ATOM 848 C C . CYS A 1 113 ? 30.387 30.241 29.569 1.00 54.28 113 CYS A C 1
ATOM 850 O O . CYS A 1 113 ? 30.426 31.158 28.748 1.00 54.28 113 CYS A O 1
ATOM 852 N N . THR A 1 114 ? 29.463 30.220 30.532 1.00 50.75 114 THR A N 1
ATOM 853 C CA . THR A 1 114 ? 28.487 31.302 30.746 1.00 50.75 114 THR A CA 1
ATOM 854 C C . THR A 1 114 ? 28.991 32.282 31.806 1.00 50.75 114 THR A C 1
ATOM 856 O O . THR A 1 114 ? 28.531 32.265 32.944 1.00 50.75 114 THR A O 1
ATOM 859 N N . GLY A 1 115 ? 29.966 33.120 31.442 1.00 43.41 115 GLY A N 1
ATOM 860 C CA . GLY A 1 115 ? 30.478 34.207 32.283 1.00 43.41 115 GLY A CA 1
ATOM 861 C C . GLY A 1 115 ? 30.223 35.590 31.671 1.00 43.41 115 GLY A C 1
ATOM 862 O O . GLY A 1 115 ? 30.686 35.860 30.569 1.00 43.41 115 GLY A O 1
ATOM 863 N N . ASN A 1 116 ? 29.473 36.420 32.407 1.00 40.59 116 ASN A N 1
ATOM 864 C CA . ASN A 1 116 ? 29.366 37.889 32.401 1.00 40.59 116 ASN A CA 1
ATOM 865 C C . ASN A 1 116 ? 29.786 38.689 31.148 1.00 40.59 116 ASN A C 1
ATOM 867 O O . ASN A 1 116 ? 30.963 38.958 30.927 1.00 40.59 116 ASN A O 1
ATOM 871 N N . THR A 1 117 ? 28.800 39.273 30.462 1.00 38.62 117 THR A N 1
ATOM 872 C CA . THR A 1 117 ? 28.971 40.539 29.728 1.00 38.62 117 THR A CA 1
ATOM 873 C C . THR A 1 117 ? 28.474 41.700 30.586 1.00 38.62 117 THR A C 1
ATOM 875 O O . THR A 1 117 ? 27.278 41.977 30.624 1.00 38.62 117 THR A O 1
ATOM 878 N N . THR A 1 118 ? 29.398 42.397 31.244 1.00 38.75 118 THR A N 1
ATOM 879 C CA . THR A 1 118 ? 29.184 43.747 31.782 1.00 38.75 118 THR A CA 1
ATOM 880 C C . THR A 1 118 ? 30.272 44.674 31.252 1.00 38.75 118 THR A C 1
ATOM 882 O O . THR A 1 118 ? 31.443 44.455 31.542 1.00 38.75 118 THR A O 1
ATOM 885 N N . GLY A 1 119 ? 29.847 45.707 30.517 1.00 39.72 119 GLY A N 1
ATOM 886 C CA . GLY A 1 119 ? 30.549 46.982 30.343 1.00 39.72 119 GLY A CA 1
ATOM 887 C C . GLY A 1 119 ? 31.673 47.037 29.309 1.00 39.72 119 GLY A C 1
ATOM 888 O O . GLY A 1 119 ? 32.811 46.728 29.635 1.00 39.72 119 GLY A O 1
ATOM 889 N N . VAL A 1 120 ? 31.383 47.577 28.118 1.00 34.19 120 VAL A N 1
ATOM 890 C CA . VAL A 1 120 ? 32.336 48.429 27.383 1.00 34.19 120 VAL A CA 1
ATOM 891 C C . VAL A 1 120 ? 31.560 49.590 26.764 1.00 34.19 120 VAL A C 1
ATOM 893 O O . VAL A 1 120 ? 30.606 49.378 26.018 1.00 34.19 120 VAL A O 1
ATOM 896 N N . SER A 1 121 ? 31.974 50.790 27.166 1.00 35.66 121 SER A N 1
ATOM 897 C CA . SER A 1 121 ? 31.446 52.108 26.834 1.00 35.66 121 SER A CA 1
ATOM 898 C C . SER A 1 121 ? 31.541 52.489 25.362 1.00 35.66 121 SER A C 1
ATOM 900 O O . SER A 1 121 ? 32.450 52.078 24.641 1.00 35.66 121 SER A O 1
ATOM 902 N N . ASP A 1 122 ? 30.643 53.404 25.006 1.00 39.38 122 ASP A N 1
ATOM 903 C CA . ASP A 1 122 ? 30.713 54.324 23.880 1.00 39.38 122 ASP A CA 1
ATOM 904 C C . ASP A 1 122 ? 32.074 55.031 23.779 1.00 39.38 122 ASP A C 1
ATOM 906 O O . ASP A 1 122 ? 32.547 55.615 24.758 1.00 39.38 122 ASP A O 1
ATOM 910 N N . ASN A 1 123 ? 32.670 55.044 22.580 1.00 35.50 123 ASN A N 1
ATOM 911 C CA . ASN A 1 123 ? 33.244 56.270 22.026 1.00 35.50 123 ASN A CA 1
ATOM 912 C C . ASN A 1 123 ? 33.643 56.172 20.544 1.00 35.50 123 ASN A C 1
ATOM 914 O O . ASN A 1 123 ? 34.237 55.196 20.096 1.00 35.50 123 ASN A O 1
ATOM 918 N N . ASN A 1 124 ? 33.427 57.316 19.889 1.00 34.28 124 ASN A N 1
ATOM 919 C CA . ASN A 1 124 ? 34.039 57.847 18.670 1.00 34.28 124 ASN A CA 1
ATOM 920 C C . ASN A 1 124 ? 33.605 57.330 17.288 1.00 34.28 124 ASN A C 1
ATOM 922 O O . ASN A 1 124 ? 33.998 56.264 16.832 1.00 34.28 124 ASN A O 1
ATOM 926 N N . GLY A 1 125 ? 33.036 58.270 16.525 1.00 29.52 125 GLY A N 1
ATOM 927 C CA . GLY A 1 125 ? 33.881 58.968 15.549 1.00 29.52 125 GLY A CA 1
ATOM 928 C C . GLY A 1 125 ? 33.441 58.844 14.095 1.00 29.52 125 GLY A C 1
ATOM 929 O O . GLY A 1 125 ? 33.518 57.780 13.497 1.00 29.52 125 GLY A O 1
ATOM 930 N N . CYS A 1 126 ? 33.031 59.982 13.535 1.00 31.91 126 CYS A N 1
ATOM 931 C CA . CYS A 1 126 ? 32.736 60.248 12.130 1.00 31.91 126 CYS A CA 1
ATOM 932 C C . CYS A 1 126 ? 33.704 59.592 11.127 1.00 31.91 126 CYS A C 1
ATOM 934 O O . CYS A 1 126 ? 34.914 59.691 11.305 1.00 31.91 126 CYS A O 1
ATOM 936 N N . ASN A 1 127 ? 33.189 59.148 9.973 1.00 30.31 127 ASN A N 1
ATOM 937 C CA . ASN A 1 127 ? 33.477 59.872 8.729 1.00 30.31 127 ASN A CA 1
ATOM 938 C C . ASN A 1 127 ? 32.452 59.548 7.631 1.00 30.31 127 ASN A C 1
ATOM 940 O O . ASN A 1 127 ? 32.244 58.390 7.274 1.00 30.31 127 ASN A O 1
ATOM 944 N N . GLN A 1 128 ? 31.829 60.596 7.096 1.00 38.12 128 GLN A N 1
ATOM 945 C CA . GLN A 1 128 ? 31.097 60.552 5.839 1.00 38.12 128 GLN A CA 1
ATOM 946 C C . GLN A 1 128 ? 32.105 60.481 4.691 1.00 38.12 128 GLN A C 1
ATOM 948 O O . GLN A 1 128 ? 33.083 61.224 4.693 1.00 38.12 128 GLN A O 1
ATOM 953 N N . ASN A 1 129 ? 31.823 59.686 3.660 1.00 30.72 129 ASN A N 1
ATOM 954 C CA . ASN A 1 129 ? 32.018 60.213 2.318 1.00 30.72 129 ASN A CA 1
ATOM 955 C C . ASN A 1 129 ? 31.061 59.573 1.316 1.00 30.72 129 ASN A C 1
ATOM 957 O O . ASN A 1 129 ? 30.983 58.355 1.165 1.00 30.72 129 ASN A O 1
ATOM 961 N N . THR A 1 130 ? 30.328 60.464 0.669 1.00 39.22 130 THR A N 1
ATOM 962 C CA . THR A 1 130 ? 29.332 60.248 -0.369 1.00 39.22 130 THR A CA 1
ATOM 963 C C . THR A 1 130 ? 30.002 60.549 -1.703 1.00 39.22 130 THR A C 1
ATOM 965 O O . THR A 1 130 ? 30.601 61.612 -1.840 1.00 39.22 130 THR A O 1
ATOM 968 N N . SER A 1 131 ? 29.842 59.696 -2.713 1.00 38.75 131 SER A N 1
ATOM 969 C CA . SER A 1 131 ? 29.919 60.146 -4.108 1.00 38.75 131 SER A CA 1
ATOM 970 C C . SER A 1 131 ? 29.124 59.222 -5.024 1.00 38.75 131 SER A C 1
ATOM 972 O O . SER A 1 131 ? 29.395 58.027 -5.120 1.00 38.75 131 SER A O 1
ATOM 974 N N . ASN A 1 132 ? 28.133 59.838 -5.664 1.00 44.41 132 ASN A N 1
ATOM 975 C CA . ASN A 1 132 ? 27.317 59.344 -6.764 1.00 44.41 132 ASN A CA 1
ATOM 976 C C . ASN A 1 132 ? 28.089 59.323 -8.098 1.00 44.41 132 ASN A C 1
ATOM 978 O O . ASN A 1 132 ? 29.162 59.919 -8.198 1.00 44.41 132 ASN A O 1
ATOM 982 N N . ASN A 1 133 ? 27.387 58.786 -9.106 1.00 38.00 133 ASN A N 1
ATOM 983 C CA . ASN A 1 133 ? 27.463 58.983 -10.567 1.00 38.00 133 ASN A CA 1
ATOM 984 C C . ASN A 1 133 ? 28.035 57.785 -11.345 1.00 38.00 133 ASN A C 1
ATOM 986 O O . ASN A 1 133 ? 29.137 57.337 -11.053 1.00 38.00 133 ASN A O 1
ATOM 990 N N . ALA A 1 134 ? 27.203 57.108 -12.158 1.00 36.50 134 ALA A N 1
ATOM 991 C CA . ALA A 1 134 ? 26.753 57.456 -13.534 1.00 36.50 134 ALA A CA 1
ATOM 992 C C . ALA A 1 134 ? 27.784 56.887 -14.536 1.00 36.50 134 ALA A C 1
ATOM 994 O O . ALA A 1 134 ? 28.954 56.823 -14.187 1.00 36.50 134 ALA A O 1
ATOM 995 N N . ASP A 1 135 ? 27.532 56.431 -15.755 1.00 42.09 135 ASP A N 1
ATOM 996 C CA . ASP A 1 135 ? 26.418 56.258 -16.694 1.00 42.09 135 ASP A CA 1
ATOM 997 C C . ASP A 1 135 ? 27.012 55.367 -17.828 1.00 42.09 135 ASP A C 1
ATOM 999 O O . ASP A 1 135 ? 28.167 54.945 -17.727 1.00 42.09 135 ASP A O 1
ATOM 1003 N N . ASP A 1 136 ? 26.264 55.175 -18.915 1.00 38.25 136 ASP A N 1
ATOM 1004 C CA . ASP A 1 136 ? 26.639 54.657 -20.244 1.00 38.25 136 ASP A CA 1
ATOM 1005 C C . ASP A 1 136 ? 26.575 53.122 -20.395 1.00 38.25 136 ASP A C 1
ATOM 1007 O O . ASP A 1 136 ? 27.269 52.366 -19.727 1.00 38.25 136 ASP A O 1
ATOM 1011 N N . GLY A 1 137 ? 25.785 52.518 -21.287 1.00 37.94 137 GLY A N 1
ATOM 1012 C CA . GLY A 1 137 ? 25.005 53.037 -22.407 1.00 37.94 137 GLY A CA 1
ATOM 1013 C C . GLY A 1 137 ? 25.218 52.152 -23.644 1.00 37.94 137 GLY A C 1
ATOM 1014 O O . GLY A 1 137 ? 26.357 51.970 -24.050 1.00 37.94 137 GLY A O 1
ATOM 1015 N N . ALA A 1 138 ? 24.108 51.688 -24.249 1.00 38.91 138 ALA A N 1
ATOM 1016 C CA . ALA A 1 138 ? 23.930 51.344 -25.680 1.00 38.91 138 ALA A CA 1
ATOM 1017 C C . ALA A 1 138 ? 24.795 50.194 -26.281 1.00 38.91 138 ALA A C 1
ATOM 1019 O O . ALA A 1 138 ? 25.878 49.891 -25.816 1.00 38.91 138 ALA A O 1
ATOM 1020 N N . SER A 1 139 ? 24.478 49.493 -27.372 1.00 39.97 139 SER A N 1
ATOM 1021 C CA . SER A 1 139 ? 23.298 49.233 -28.205 1.00 39.97 139 SER A CA 1
ATOM 1022 C C . SER A 1 139 ? 23.724 48.173 -29.240 1.00 39.97 139 SER A C 1
ATOM 1024 O O . SER A 1 139 ? 24.849 48.229 -29.721 1.00 39.97 139 SER A O 1
ATOM 1026 N N . ASN A 1 140 ? 22.775 47.329 -29.658 1.00 36.84 140 ASN A N 1
ATOM 1027 C CA . ASN A 1 140 ? 22.558 46.851 -31.037 1.00 36.84 140 ASN A CA 1
ATOM 1028 C C . ASN A 1 140 ? 23.626 45.978 -31.751 1.00 36.84 140 ASN A C 1
ATOM 1030 O O . ASN A 1 140 ? 24.741 46.419 -31.992 1.00 36.84 140 ASN A O 1
ATOM 1034 N N . SER A 1 141 ? 23.228 44.801 -32.260 1.00 37.34 141 SER A N 1
ATOM 1035 C CA . SER A 1 141 ? 23.223 44.516 -33.713 1.00 37.34 141 SER A CA 1
ATOM 1036 C C . SER A 1 141 ? 22.766 43.083 -34.035 1.00 37.34 141 SER A C 1
ATOM 1038 O O . SER A 1 141 ? 23.064 42.119 -33.338 1.00 37.34 141 SER A O 1
ATOM 1040 N N . SER A 1 142 ? 22.032 43.023 -35.140 1.00 37.25 142 SER A N 1
ATOM 1041 C CA . SER A 1 142 ? 21.289 41.953 -35.796 1.00 37.25 142 SER A CA 1
ATOM 1042 C C . SER A 1 142 ? 22.098 40.813 -36.442 1.00 37.25 142 SER A C 1
ATOM 1044 O O . SER A 1 142 ? 23.318 40.885 -36.587 1.00 37.25 142 SER A O 1
ATOM 1046 N N . SER A 1 143 ? 21.309 39.894 -37.029 1.00 35.66 143 SER A N 1
ATOM 1047 C CA . SER A 1 143 ? 21.570 39.023 -38.197 1.00 35.66 143 SER A CA 1
ATOM 1048 C C . SER A 1 143 ? 22.039 37.604 -37.866 1.00 35.66 143 SER A C 1
ATOM 1050 O O . SER A 1 143 ? 22.781 37.410 -36.914 1.00 35.66 143 SER A O 1
ATOM 1052 N N . ASN A 1 144 ? 21.745 36.558 -38.634 1.00 34.00 144 ASN A N 1
ATOM 1053 C CA . ASN A 1 144 ? 20.706 36.151 -39.597 1.00 34.00 144 ASN A CA 1
ATOM 1054 C C . ASN A 1 144 ? 21.165 34.750 -40.039 1.00 34.00 144 ASN A C 1
ATOM 1056 O O . ASN A 1 144 ? 22.373 34.567 -40.160 1.00 34.00 144 ASN A O 1
ATOM 1060 N N . ASN A 1 145 ? 20.218 33.886 -40.434 1.00 33.47 145 ASN A N 1
ATOM 1061 C CA . ASN A 1 145 ? 20.415 32.757 -41.366 1.00 33.47 145 ASN A CA 1
ATOM 1062 C C . ASN A 1 145 ? 21.398 31.654 -40.900 1.00 33.47 145 ASN A C 1
ATOM 1064 O O . ASN A 1 145 ? 22.328 31.884 -40.150 1.00 33.47 145 ASN A O 1
ATOM 1068 N N . GLU A 1 146 ? 21.304 30.377 -41.241 1.00 32.59 146 GLU A N 1
ATOM 1069 C CA . GLU A 1 146 ? 20.647 29.596 -42.287 1.00 32.59 146 GLU A CA 1
ATOM 1070 C C . GLU A 1 146 ? 20.963 28.133 -41.873 1.00 32.59 146 GLU A C 1
ATOM 1072 O O . GLU A 1 146 ? 22.039 27.865 -41.347 1.00 32.59 146 GLU A O 1
ATOM 1077 N N . THR A 1 147 ? 20.046 27.170 -41.873 1.00 34.06 147 THR A N 1
ATOM 1078 C CA . THR A 1 147 ? 19.763 26.244 -42.986 1.00 34.06 147 THR A CA 1
ATOM 1079 C C . THR A 1 147 ? 19.834 24.811 -42.456 1.00 34.06 147 THR A C 1
ATOM 1081 O O . THR A 1 147 ? 20.798 24.405 -41.817 1.00 34.06 147 THR A O 1
ATOM 1084 N N . SER A 1 148 ? 18.750 24.087 -42.728 1.00 34.03 148 SER A N 1
ATOM 1085 C CA . SER A 1 148 ? 18.616 22.663 -43.052 1.00 34.03 148 SER A CA 1
ATOM 1086 C C . SER A 1 148 ? 19.850 21.758 -42.918 1.00 34.03 148 SER A C 1
ATOM 1088 O O . SER A 1 148 ? 20.872 22.021 -43.538 1.00 34.03 148 SER A O 1
ATOM 1090 N N . ASN A 1 149 ? 19.680 20.563 -42.343 1.00 33.34 149 ASN A N 1
ATOM 1091 C CA . ASN A 1 149 ? 19.449 19.382 -43.184 1.00 33.34 149 ASN A CA 1
ATOM 1092 C C . ASN A 1 149 ? 19.014 18.152 -42.378 1.00 33.34 149 ASN A C 1
ATOM 1094 O O . ASN A 1 149 ? 19.515 17.878 -41.289 1.00 33.34 149 ASN A O 1
ATOM 1098 N N . SER A 1 150 ? 18.103 17.399 -42.982 1.00 41.28 150 SER A N 1
ATOM 1099 C CA . SER A 1 150 ? 17.705 16.045 -42.617 1.00 41.28 150 SER A CA 1
ATOM 1100 C C . SER A 1 150 ? 18.882 15.068 -42.679 1.00 41.28 150 SER A C 1
ATOM 1102 O O . SER A 1 150 ? 19.719 15.169 -43.572 1.00 41.28 150 SER A O 1
ATOM 1104 N N . ASN A 1 151 ? 18.871 14.049 -41.819 1.00 33.94 151 ASN A N 1
ATOM 1105 C CA . ASN A 1 151 ? 19.011 12.673 -42.293 1.00 33.94 151 ASN A CA 1
ATOM 1106 C C . ASN A 1 151 ? 18.570 11.667 -41.228 1.00 33.94 151 ASN A C 1
ATOM 1108 O O . ASN A 1 151 ? 19.142 11.578 -40.143 1.00 33.94 151 ASN A O 1
ATOM 1112 N N . SER A 1 152 ? 17.556 10.889 -41.603 1.00 40.56 152 SER A N 1
ATOM 1113 C CA . SER A 1 152 ? 17.300 9.556 -41.082 1.00 40.56 152 SER A CA 1
ATOM 1114 C C . SER A 1 152 ? 18.563 8.706 -41.182 1.00 40.56 152 SER A C 1
ATOM 1116 O O . SER A 1 152 ? 19.236 8.717 -42.211 1.00 40.56 152 SER A O 1
ATOM 1118 N N . ASN A 1 153 ? 18.829 7.908 -40.156 1.00 34.62 153 ASN A N 1
ATOM 1119 C CA . ASN A 1 153 ? 19.446 6.612 -40.373 1.00 34.62 153 ASN A CA 1
ATOM 1120 C C . ASN A 1 153 ? 18.908 5.632 -39.335 1.00 34.62 153 ASN A C 1
ATOM 1122 O O . ASN A 1 153 ? 19.241 5.697 -38.151 1.00 34.62 153 ASN A O 1
ATOM 1126 N N . ASP A 1 154 ? 18.046 4.749 -39.831 1.00 38.84 154 ASP A N 1
ATOM 1127 C CA . ASP A 1 154 ? 17.823 3.424 -39.281 1.00 38.84 154 ASP A CA 1
ATOM 1128 C C . ASP A 1 154 ? 19.171 2.747 -39.037 1.00 38.84 154 ASP A C 1
ATOM 1130 O O . ASP A 1 154 ? 20.024 2.689 -39.925 1.00 38.84 154 ASP A O 1
ATOM 1134 N N . ASN A 1 155 ? 19.345 2.171 -37.852 1.00 35.56 155 ASN A N 1
ATOM 1135 C CA . ASN A 1 155 ? 20.228 1.027 -37.727 1.00 35.56 155 ASN A CA 1
ATOM 1136 C C . ASN A 1 155 ? 19.665 0.066 -36.683 1.00 35.56 155 ASN A C 1
ATOM 1138 O O . ASN A 1 155 ? 19.871 0.215 -35.477 1.00 35.56 155 ASN A O 1
ATOM 1142 N N . SER A 1 156 ? 18.919 -0.921 -37.177 1.00 39.06 156 SER A N 1
ATOM 1143 C CA . SER A 1 156 ? 18.601 -2.125 -36.429 1.00 39.06 156 SER A CA 1
ATOM 1144 C C . SER A 1 156 ? 19.898 -2.877 -36.160 1.00 39.06 156 SER A C 1
ATOM 1146 O O . SER A 1 156 ? 20.585 -3.272 -37.101 1.00 39.06 156 SER A O 1
ATOM 1148 N N . ASN A 1 157 ? 20.208 -3.139 -34.895 1.00 33.44 157 ASN A N 1
ATOM 1149 C CA . ASN A 1 157 ? 21.149 -4.198 -34.569 1.00 33.44 157 ASN A CA 1
ATOM 1150 C C . ASN A 1 157 ? 20.550 -5.085 -33.480 1.00 33.44 157 ASN A C 1
ATOM 1152 O O . ASN A 1 157 ? 20.705 -4.870 -32.281 1.00 33.44 157 ASN A O 1
ATOM 1156 N N . THR A 1 158 ? 19.804 -6.079 -33.954 1.00 40.12 158 THR A N 1
ATOM 1157 C CA . THR A 1 158 ? 19.486 -7.315 -33.250 1.00 40.12 158 THR A CA 1
ATOM 1158 C C . THR A 1 158 ? 20.782 -8.039 -32.911 1.00 40.12 158 THR A C 1
ATOM 1160 O O . THR A 1 158 ? 21.454 -8.546 -33.806 1.00 40.12 158 THR A O 1
ATOM 1163 N N . ASN A 1 159 ? 21.106 -8.147 -31.625 1.00 32.66 159 ASN A N 1
ATOM 1164 C CA . ASN A 1 159 ? 22.022 -9.177 -31.162 1.00 32.66 159 ASN A CA 1
ATOM 1165 C C . ASN A 1 159 ? 21.430 -9.839 -29.918 1.00 32.66 159 ASN A C 1
ATOM 1167 O O . ASN A 1 159 ? 21.405 -9.264 -28.831 1.00 32.66 159 ASN A O 1
ATOM 1171 N N . GLY A 1 160 ? 20.873 -11.029 -30.133 1.00 35.22 160 GLY A N 1
ATOM 1172 C CA . GLY A 1 160 ? 20.367 -11.888 -29.081 1.00 35.22 160 GLY A CA 1
ATOM 1173 C C . GLY A 1 160 ? 21.522 -12.567 -28.359 1.00 35.22 160 GLY A C 1
ATOM 1174 O O . GLY A 1 160 ? 22.362 -13.212 -28.983 1.00 35.22 160 GLY A O 1
ATOM 1175 N N . SER A 1 161 ? 21.520 -12.485 -27.034 1.00 31.34 161 SER A N 1
ATOM 1176 C CA . SER A 1 161 ? 22.162 -13.489 -26.199 1.00 31.34 161 SER A CA 1
ATOM 1177 C C . SER A 1 161 ? 21.090 -14.149 -25.336 1.00 31.34 161 SER A C 1
ATOM 1179 O O . SER A 1 161 ? 20.526 -13.574 -24.408 1.00 31.34 161 SER A O 1
ATOM 1181 N N . ASN A 1 162 ? 20.781 -15.393 -25.698 1.00 34.66 162 ASN A N 1
ATOM 1182 C CA . ASN A 1 162 ? 20.091 -16.333 -24.833 1.00 34.66 162 ASN A CA 1
ATOM 1183 C C . ASN A 1 162 ? 20.988 -16.603 -23.621 1.00 34.66 162 ASN A C 1
ATOM 1185 O O . ASN A 1 162 ? 21.947 -17.367 -23.709 1.00 34.66 162 ASN A O 1
ATOM 1189 N N . GLN A 1 163 ? 20.653 -16.008 -22.482 1.00 31.62 163 GLN A N 1
ATOM 1190 C CA . GLN A 1 163 ? 20.994 -16.569 -21.183 1.00 31.62 163 GLN A CA 1
ATOM 1191 C C . GLN A 1 163 ? 19.696 -16.895 -20.455 1.00 31.62 163 GLN A C 1
ATOM 1193 O O . GLN A 1 163 ? 19.049 -16.035 -19.867 1.00 31.62 163 GLN A O 1
ATOM 1198 N N . THR A 1 164 ? 19.320 -18.169 -20.518 1.00 32.03 164 THR A N 1
ATOM 1199 C CA . THR A 1 164 ? 18.372 -18.794 -19.595 1.00 32.03 164 THR A CA 1
ATOM 1200 C C . THR A 1 164 ? 18.852 -18.570 -18.158 1.00 32.03 164 THR A C 1
ATOM 1202 O O . THR A 1 164 ? 19.944 -19.038 -17.820 1.00 32.03 164 THR A O 1
ATOM 1205 N N . PRO A 1 165 ? 18.072 -17.890 -17.298 1.00 35.66 165 PRO A N 1
ATOM 1206 C CA . PRO A 1 165 ? 18.363 -17.835 -15.874 1.00 35.66 165 PRO A CA 1
ATOM 1207 C C . PRO A 1 165 ? 18.196 -19.234 -15.260 1.00 35.66 165 PRO A C 1
ATOM 1209 O O . PRO A 1 165 ? 17.322 -19.990 -15.696 1.00 35.66 165 PRO A O 1
ATOM 1212 N N . PRO A 1 166 ? 19.003 -19.600 -14.252 1.00 32.91 166 PRO A N 1
ATOM 1213 C CA . PRO A 1 166 ? 18.885 -20.892 -13.601 1.00 32.91 166 PRO A CA 1
ATOM 1214 C C . PRO A 1 166 ? 17.532 -21.002 -12.894 1.00 32.91 166 PRO A C 1
ATOM 1216 O O . PRO A 1 166 ? 17.101 -20.090 -12.184 1.00 32.91 166 PRO A O 1
ATOM 1219 N N . ALA A 1 167 ? 16.881 -22.148 -13.089 1.00 35.78 167 ALA A N 1
ATOM 1220 C CA . ALA A 1 167 ? 15.721 -22.564 -12.323 1.00 35.78 167 ALA A CA 1
ATOM 1221 C C . ALA A 1 167 ? 16.073 -22.536 -10.832 1.00 35.78 167 ALA A C 1
ATOM 1223 O O . ALA A 1 167 ? 16.959 -23.269 -10.390 1.00 35.78 167 ALA A O 1
ATOM 1224 N N . ASN A 1 168 ? 15.383 -21.693 -10.065 1.00 34.06 168 ASN A N 1
ATOM 1225 C CA . ASN A 1 168 ? 15.410 -21.772 -8.617 1.00 34.06 168 ASN A CA 1
ATOM 1226 C C . ASN A 1 168 ? 13.988 -22.010 -8.116 1.00 34.06 168 ASN A C 1
ATOM 1228 O O . ASN A 1 168 ? 13.107 -21.160 -8.255 1.00 34.06 168 ASN A O 1
ATOM 1232 N N . ASN A 1 169 ? 13.796 -23.213 -7.580 1.00 41.47 169 ASN A N 1
ATOM 1233 C CA . ASN A 1 169 ? 12.653 -23.596 -6.775 1.00 41.47 169 ASN A CA 1
ATOM 1234 C C . ASN A 1 169 ? 12.589 -22.669 -5.558 1.00 41.47 169 ASN A C 1
ATOM 1236 O O . ASN A 1 169 ? 13.421 -22.808 -4.670 1.00 41.47 169 ASN A O 1
ATOM 1240 N N . ASP A 1 170 ? 11.600 -21.781 -5.490 1.00 36.50 170 ASP A N 1
ATOM 1241 C CA . ASP A 1 170 ? 10.760 -21.744 -4.294 1.00 36.50 170 ASP A CA 1
ATOM 1242 C C . ASP A 1 170 ? 9.446 -20.992 -4.533 1.00 36.50 170 ASP A C 1
ATOM 1244 O O . ASP A 1 170 ? 9.418 -19.886 -5.068 1.00 36.50 170 ASP A O 1
ATOM 1248 N N . GLN A 1 171 ? 8.373 -21.646 -4.091 1.00 39.16 171 GLN A N 1
ATOM 1249 C CA . GLN A 1 171 ? 6.991 -21.180 -3.966 1.00 39.16 171 GLN A CA 1
ATOM 1250 C C . GLN A 1 171 ? 6.257 -20.777 -5.254 1.00 39.16 171 GLN A C 1
ATOM 1252 O O . GLN A 1 171 ? 6.038 -19.608 -5.569 1.00 39.16 171 GLN A O 1
ATOM 1257 N N . GLY A 1 172 ? 5.692 -21.797 -5.910 1.00 39.22 172 GLY A N 1
ATOM 1258 C CA . GLY A 1 172 ? 4.383 -21.645 -6.540 1.00 39.22 172 GLY A CA 1
ATOM 1259 C C . GLY A 1 172 ? 3.373 -21.225 -5.471 1.00 39.22 172 GLY A C 1
ATOM 1260 O O . GLY A 1 172 ? 2.862 -22.063 -4.730 1.00 39.22 172 GLY A O 1
ATOM 1261 N N . ALA A 1 173 ? 3.147 -19.919 -5.345 1.00 45.09 173 ALA A N 1
ATOM 1262 C CA . ALA A 1 173 ? 2.120 -19.372 -4.479 1.00 45.09 173 ALA A CA 1
ATOM 1263 C C . ALA A 1 173 ? 0.763 -19.833 -5.019 1.00 45.09 173 ALA A C 1
ATOM 1265 O O . ALA A 1 173 ? 0.324 -19.404 -6.088 1.00 45.09 173 ALA A O 1
ATOM 1266 N N . ALA A 1 174 ? 0.109 -20.740 -4.293 1.00 51.19 174 ALA A N 1
ATOM 1267 C CA . ALA A 1 174 ? -1.323 -20.930 -4.444 1.00 51.19 174 ALA A CA 1
ATOM 1268 C C . ALA A 1 174 ? -1.979 -19.549 -4.329 1.00 51.19 174 ALA A C 1
ATOM 1270 O O . ALA A 1 174 ? -1.619 -18.787 -3.432 1.00 51.19 174 ALA A O 1
ATOM 1271 N N . THR A 1 175 ? -2.891 -19.223 -5.247 1.00 61.25 175 THR A N 1
ATOM 1272 C CA . THR A 1 175 ? -3.589 -17.936 -5.252 1.00 61.25 175 THR A CA 1
ATOM 1273 C C . THR A 1 175 ? -4.157 -17.672 -3.862 1.00 61.25 175 THR A C 1
ATOM 1275 O O . THR A 1 175 ? -5.046 -18.398 -3.405 1.00 61.25 175 THR A O 1
ATOM 1278 N N . GLU A 1 176 ? -3.626 -16.667 -3.164 1.00 77.25 176 GLU A N 1
ATOM 1279 C CA . GLU A 1 176 ? -4.196 -16.278 -1.882 1.00 77.25 176 GLU A CA 1
ATOM 1280 C C . GLU A 1 176 ? -5.579 -15.703 -2.158 1.00 77.25 176 GLU A C 1
ATOM 1282 O O . GLU A 1 176 ? -5.749 -14.808 -2.984 1.00 77.25 176 GLU A O 1
ATOM 1287 N N . ARG A 1 177 ? -6.601 -16.210 -1.470 1.00 64.69 177 ARG A N 1
ATOM 1288 C CA . ARG A 1 177 ? -7.905 -15.556 -1.517 1.00 64.69 177 ARG A CA 1
ATOM 1289 C C . ARG A 1 177 ? -7.794 -14.228 -0.754 1.00 64.69 177 ARG A C 1
ATOM 1291 O O . ARG A 1 177 ? -7.178 -14.225 0.317 1.00 64.69 177 ARG A O 1
ATOM 1298 N N . PRO A 1 178 ? -8.417 -13.133 -1.236 1.00 71.19 178 PRO A N 1
ATOM 1299 C CA . PRO A 1 178 ? -8.586 -11.920 -0.443 1.00 71.19 178 PRO A CA 1
ATOM 1300 C C . PRO A 1 178 ? -9.051 -12.261 0.971 1.00 71.19 178 PRO A C 1
ATOM 1302 O O . PRO A 1 178 ? -9.816 -13.220 1.147 1.00 71.19 178 PRO A O 1
ATOM 1305 N N . ALA A 1 179 ? -8.560 -11.517 1.965 1.00 64.81 179 ALA A N 1
ATOM 1306 C CA . ALA A 1 179 ? -8.821 -11.776 3.377 1.00 64.81 179 ALA A CA 1
ATOM 1307 C C . ALA A 1 179 ? -10.334 -11.948 3.611 1.00 64.81 179 ALA A C 1
ATOM 1309 O O . ALA A 1 179 ? -11.073 -10.967 3.600 1.00 64.81 179 ALA A O 1
ATOM 1310 N N . GLY A 1 180 ? -10.779 -13.203 3.768 1.00 54.38 180 GLY A N 1
ATOM 1311 C CA . GLY A 1 180 ? -12.151 -13.648 3.486 1.00 54.38 180 GLY A CA 1
ATOM 1312 C C . GLY A 1 180 ? -13.280 -12.807 4.088 1.00 54.38 180 GLY A C 1
ATOM 1313 O O . GLY A 1 180 ? -13.089 -12.039 5.029 1.00 54.38 180 GLY A O 1
ATOM 1314 N N . GLU A 1 181 ? -14.485 -12.968 3.546 1.00 52.03 181 GLU A N 1
ATOM 1315 C CA . GLU A 1 181 ? -15.703 -12.321 4.040 1.00 52.03 181 GLU A CA 1
ATOM 1316 C C . GLU A 1 181 ? -15.869 -12.600 5.545 1.00 52.03 181 GLU A C 1
ATOM 1318 O O . GLU A 1 181 ? -15.940 -13.751 5.976 1.00 52.03 181 GLU A O 1
ATOM 1323 N N . ALA A 1 182 ? -15.804 -11.549 6.367 1.00 53.91 182 ALA A N 1
ATOM 1324 C CA . ALA A 1 182 ? -15.878 -11.705 7.813 1.00 53.91 182 ALA A CA 1
ATOM 1325 C C . ALA A 1 182 ? -17.341 -11.857 8.224 1.00 53.91 182 ALA A C 1
ATOM 1327 O O . ALA A 1 182 ? -18.183 -11.047 7.839 1.00 53.91 182 ALA A O 1
ATOM 1328 N N . ALA A 1 183 ? -17.628 -12.864 9.046 1.00 53.75 183 ALA A N 1
ATOM 1329 C CA . ALA A 1 183 ? -18.916 -12.994 9.705 1.00 53.75 183 ALA A CA 1
ATOM 1330 C C . ALA A 1 183 ? -19.239 -11.712 10.500 1.00 53.75 183 ALA A C 1
ATOM 1332 O O . ALA A 1 183 ? -18.463 -11.304 11.361 1.00 53.75 183 ALA A O 1
ATOM 1333 N N . GLY A 1 184 ? -20.378 -11.083 10.195 1.00 66.25 184 GLY A N 1
ATOM 1334 C CA . GLY A 1 184 ? -21.105 -10.159 11.073 1.00 66.25 184 GLY A CA 1
ATOM 1335 C C . GLY A 1 184 ? -20.337 -8.985 11.690 1.00 66.25 184 GLY A C 1
ATOM 1336 O O . GLY A 1 184 ? -20.680 -8.591 12.804 1.00 66.25 184 GLY A O 1
ATOM 1337 N N . VAL A 1 185 ? -19.316 -8.418 11.034 1.00 81.56 185 VAL A N 1
ATOM 1338 C CA . VAL A 1 185 ? -18.659 -7.213 11.570 1.00 81.56 185 VAL A CA 1
ATOM 1339 C C . VAL A 1 185 ? -19.660 -6.063 11.590 1.00 81.56 185 VAL A C 1
ATOM 1341 O O . VAL A 1 185 ? -20.152 -5.632 10.549 1.00 81.56 185 VAL A O 1
ATOM 1344 N N . ASP A 1 186 ? -19.943 -5.552 12.787 1.00 85.06 186 ASP A N 1
ATOM 1345 C CA . ASP A 1 186 ? -20.731 -4.341 12.967 1.00 85.06 186 ASP A CA 1
ATOM 1346 C C . ASP A 1 186 ? -19.970 -3.143 12.386 1.00 85.06 186 ASP A C 1
ATOM 1348 O O . ASP A 1 186 ? -19.027 -2.614 12.979 1.00 85.06 186 ASP A O 1
ATOM 1352 N N . THR A 1 187 ? -20.389 -2.716 11.199 1.00 86.00 187 THR A N 1
ATOM 1353 C CA . THR A 1 187 ? -19.820 -1.553 10.519 1.00 86.00 187 THR A CA 1
ATOM 1354 C C . THR A 1 187 ? -20.491 -0.244 10.941 1.00 86.00 187 THR A C 1
ATOM 1356 O O . THR A 1 187 ? -20.116 0.814 10.443 1.00 86.00 187 THR A O 1
ATOM 1359 N N . SER A 1 188 ? -21.478 -0.255 11.844 1.00 89.31 188 SER A N 1
ATOM 1360 C CA . SER A 1 188 ? -22.228 0.952 12.226 1.00 89.31 188 SER A CA 1
ATOM 1361 C C . SER A 1 188 ? -21.492 1.855 13.226 1.00 89.31 188 SER A C 1
ATOM 1363 O O . SER A 1 188 ? -21.842 3.027 13.359 1.00 89.31 188 SER A O 1
ATOM 1365 N N . ASN A 1 189 ? -20.432 1.353 13.867 1.00 93.50 189 ASN A N 1
ATOM 1366 C CA . ASN A 1 189 ? -19.669 2.054 14.898 1.00 93.50 189 ASN A CA 1
ATOM 1367 C C . ASN A 1 189 ? -18.155 2.051 14.610 1.00 93.50 189 ASN A C 1
ATOM 1369 O O . ASN A 1 189 ? -17.569 1.040 14.222 1.00 93.50 189 ASN A O 1
ATOM 1373 N N . ALA A 1 190 ? -17.500 3.187 14.869 1.00 95.25 190 ALA A N 1
ATOM 1374 C CA . ALA A 1 190 ? -16.065 3.373 14.675 1.00 95.25 190 ALA A CA 1
ATOM 1375 C C . ALA A 1 190 ? -15.229 2.428 15.553 1.00 95.25 190 ALA A C 1
ATOM 1377 O O . ALA A 1 190 ? -14.256 1.851 15.071 1.00 95.25 190 ALA A O 1
ATOM 1378 N N . GLN A 1 191 ? -15.624 2.215 16.814 1.00 95.00 191 GLN A N 1
ATOM 1379 C CA . GLN A 1 191 ? -14.872 1.348 17.728 1.00 95.00 191 GLN A CA 1
ATOM 1380 C C . GLN A 1 191 ? -14.909 -0.121 17.281 1.00 95.00 191 GLN A C 1
ATOM 1382 O O . GLN A 1 191 ? -13.886 -0.806 17.334 1.00 95.00 191 GLN A O 1
ATOM 1387 N N . SER A 1 192 ? -16.067 -0.585 16.796 1.00 94.56 192 SER A N 1
ATOM 1388 C CA . SER A 1 192 ? -16.241 -1.927 16.224 1.00 94.56 192 SER A CA 1
ATOM 1389 C C . SER A 1 192 ? -15.322 -2.131 15.013 1.00 94.56 192 SER A C 1
ATOM 1391 O O . SER A 1 192 ? -14.626 -3.142 14.931 1.00 94.56 192 SER A O 1
ATOM 1393 N N . LEU A 1 193 ? -15.233 -1.139 14.118 1.00 96.81 193 LEU A N 1
ATOM 1394 C CA . LEU A 1 193 ? -14.344 -1.193 12.953 1.00 96.81 193 LEU A CA 1
ATOM 1395 C C . LEU A 1 193 ? -12.860 -1.145 13.326 1.00 96.81 193 LEU A C 1
ATOM 1397 O O . LEU A 1 193 ? -12.085 -1.916 12.771 1.00 96.81 193 LEU A O 1
ATOM 1401 N N . ILE A 1 194 ? -12.449 -0.293 14.271 1.00 97.19 194 ILE A N 1
ATOM 1402 C CA . ILE A 1 194 ? -11.055 -0.254 14.752 1.00 97.19 194 ILE A CA 1
ATOM 1403 C C . ILE A 1 194 ? -10.655 -1.617 15.329 1.00 97.19 194 ILE A C 1
ATOM 1405 O O . ILE A 1 194 ? -9.584 -2.137 15.009 1.00 97.19 194 ILE A O 1
ATOM 1409 N N . LYS A 1 195 ? -11.536 -2.230 16.130 1.00 96.06 195 LYS A N 1
ATOM 1410 C CA . LYS A 1 195 ? -11.329 -3.579 16.663 1.00 96.06 195 LYS A CA 1
ATOM 1411 C C . LYS A 1 195 ? -11.207 -4.610 15.537 1.00 96.06 195 LYS A C 1
ATOM 1413 O O . LYS A 1 195 ? -10.237 -5.361 15.513 1.00 96.06 195 LYS A O 1
ATOM 1418 N N . ALA A 1 196 ? -12.127 -4.599 14.574 1.00 95.62 196 ALA A N 1
ATOM 1419 C CA . ALA A 1 196 ? -12.109 -5.532 13.451 1.00 95.62 196 ALA A CA 1
ATOM 1420 C C . ALA A 1 196 ? -10.854 -5.375 12.574 1.00 95.62 196 ALA A C 1
ATOM 1422 O O . ALA A 1 196 ? -10.295 -6.371 12.121 1.00 95.62 196 ALA A O 1
ATOM 1423 N N . LEU A 1 197 ? -10.376 -4.142 12.369 1.00 96.56 197 LEU A N 1
ATOM 1424 C CA . LEU A 1 197 ? -9.133 -3.862 11.646 1.00 96.56 197 LEU A CA 1
ATOM 1425 C C . LEU A 1 197 ? -7.921 -4.484 12.354 1.00 96.56 197 LEU A C 1
ATOM 1427 O O . LEU A 1 197 ? -7.071 -5.109 11.712 1.00 96.56 197 LEU A O 1
ATOM 1431 N N . LYS A 1 198 ? -7.883 -4.381 13.687 1.00 96.88 198 LYS A N 1
ATOM 1432 C CA . LYS A 1 198 ? -6.828 -4.989 14.495 1.00 96.88 198 LYS A CA 1
ATOM 1433 C C . LYS A 1 198 ? -6.908 -6.512 14.508 1.00 96.88 198 LYS A C 1
ATOM 1435 O O . LYS A 1 198 ? -5.887 -7.162 14.330 1.00 96.88 198 LYS A O 1
ATOM 1440 N N . GLU A 1 199 ? -8.086 -7.086 14.709 1.00 95.25 199 GLU A N 1
ATOM 1441 C CA . GLU A 1 199 ? -8.250 -8.539 14.826 1.00 95.25 199 GLU A CA 1
ATOM 1442 C C . GLU A 1 199 ? -8.053 -9.256 13.486 1.00 95.25 199 GLU A C 1
ATOM 1444 O O . GLU A 1 199 ? -7.368 -10.274 13.436 1.00 95.25 199 GLU A O 1
ATOM 1449 N N . LYS A 1 200 ? -8.602 -8.713 12.391 1.00 94.50 200 LYS A N 1
ATOM 1450 C CA . LYS A 1 200 ? -8.575 -9.365 11.074 1.00 94.50 200 LYS A CA 1
ATOM 1451 C C . LYS A 1 200 ? -7.258 -9.163 10.327 1.00 94.50 200 LYS A C 1
ATOM 1453 O O . LYS A 1 200 ? -6.782 -10.092 9.684 1.00 94.50 200 LYS A O 1
ATOM 1458 N N . PHE A 1 201 ? -6.678 -7.964 10.398 1.00 96.00 201 PHE A N 1
ATOM 1459 C CA . PHE A 1 201 ? -5.494 -7.605 9.603 1.00 96.00 201 PHE A CA 1
ATOM 1460 C C . PHE A 1 201 ? -4.239 -7.380 10.447 1.00 96.00 201 PHE A C 1
ATOM 1462 O O . PHE A 1 201 ? -3.168 -7.134 9.901 1.00 96.00 201 PHE A O 1
ATOM 1469 N N . ASN A 1 202 ? -4.347 -7.433 11.780 1.00 96.69 202 ASN A N 1
ATOM 1470 C CA . ASN A 1 202 ? -3.274 -7.039 12.695 1.00 96.69 202 ASN A CA 1
ATOM 1471 C C . ASN A 1 202 ? -2.771 -5.597 12.464 1.00 96.69 202 ASN A C 1
ATOM 1473 O O . ASN A 1 202 ? -1.611 -5.282 12.740 1.00 96.69 202 ASN A O 1
ATOM 1477 N N . ILE A 1 203 ? -3.657 -4.709 12.001 1.00 97.88 203 ILE A N 1
ATOM 1478 C CA . ILE A 1 203 ? -3.361 -3.293 11.771 1.00 97.88 203 ILE A CA 1
ATOM 1479 C C . ILE A 1 203 ? -3.949 -2.468 12.910 1.00 97.88 203 ILE A C 1
ATOM 1481 O O . ILE A 1 203 ? -5.155 -2.464 13.148 1.00 97.88 203 ILE A O 1
ATOM 1485 N N . THR A 1 204 ? -3.085 -1.750 13.619 1.00 98.12 204 THR A N 1
ATOM 1486 C CA . THR A 1 204 ? -3.505 -0.759 14.609 1.00 98.12 204 THR A CA 1
ATOM 1487 C C . THR A 1 204 ? -3.907 0.532 13.896 1.00 98.12 204 THR A C 1
ATOM 1489 O O . THR A 1 204 ? -3.163 1.054 13.068 1.00 98.12 204 THR A O 1
ATOM 1492 N N . VAL A 1 205 ? -5.079 1.071 14.219 1.00 97.88 205 VAL A N 1
ATOM 1493 C CA . VAL A 1 205 ? -5.583 2.312 13.626 1.00 97.88 205 VAL A CA 1
ATOM 1494 C C . VAL A 1 205 ? -5.683 3.376 14.706 1.00 97.88 205 VAL A C 1
ATOM 1496 O O . VAL A 1 205 ? -6.344 3.163 15.719 1.00 97.88 205 VAL A O 1
ATOM 1499 N N . GLU A 1 206 ? -5.006 4.505 14.502 1.00 96.94 206 GLU A N 1
ATOM 1500 C CA . GLU A 1 206 ? -4.853 5.544 15.525 1.00 96.94 206 GLU A CA 1
ATOM 1501 C C . GLU A 1 206 ? -5.227 6.931 15.012 1.00 96.94 206 GLU A C 1
ATOM 1503 O O . GLU A 1 206 ? -4.986 7.293 13.855 1.00 96.94 206 GLU A O 1
ATOM 1508 N N . ASN A 1 207 ? -5.768 7.735 15.925 1.00 97.94 207 ASN A N 1
ATOM 1509 C CA . ASN A 1 207 ? -5.858 9.175 15.758 1.00 97.94 207 ASN A CA 1
ATOM 1510 C C . ASN A 1 207 ? -4.511 9.802 16.142 1.00 97.94 207 ASN A C 1
ATOM 1512 O O . ASN A 1 207 ? -3.926 9.472 17.171 1.00 97.94 207 ASN A O 1
ATOM 1516 N N . GLY A 1 208 ? -4.010 10.701 15.307 1.00 97.12 208 GLY A N 1
ATOM 1517 C CA . GLY A 1 208 ? -2.897 11.595 15.613 1.00 97.12 208 GLY A CA 1
ATOM 1518 C C . GLY A 1 208 ? -3.428 13.018 15.747 1.00 97.12 208 GLY A C 1
ATOM 1519 O O . GLY A 1 208 ? -4.321 13.284 16.546 1.00 97.12 208 GLY A O 1
ATOM 1520 N N . SER A 1 209 ? -2.926 13.937 14.921 1.00 98.00 209 SER A N 1
ATOM 1521 C CA . SER A 1 209 ? -3.428 15.320 14.869 1.00 98.00 209 SER A CA 1
ATOM 1522 C C . SER A 1 209 ? -4.765 15.478 14.131 1.00 98.00 209 SER A C 1
ATOM 1524 O O . SER A 1 209 ? -5.285 16.585 14.042 1.00 98.00 209 SER A O 1
ATOM 1526 N N . SER A 1 210 ? -5.331 14.393 13.596 1.00 97.94 210 SER A N 1
ATOM 1527 C CA . SER A 1 210 ? -6.669 14.356 12.998 1.00 97.94 210 SER A CA 1
ATOM 1528 C C . SER A 1 210 ? -7.396 13.082 13.429 1.00 97.94 210 SER A C 1
ATOM 1530 O O . SER A 1 210 ? -6.762 12.118 13.867 1.00 97.94 210 SER A O 1
ATOM 1532 N N . GLN A 1 211 ? -8.725 13.095 13.336 1.00 97.94 211 GLN A N 1
ATOM 1533 C CA . GLN A 1 211 ? -9.584 12.003 13.788 1.00 97.94 211 GLN A CA 1
ATOM 1534 C C . GLN A 1 211 ? -10.108 11.189 12.602 1.00 97.94 211 GLN A C 1
ATOM 1536 O O . GLN A 1 211 ? -10.455 11.741 11.556 1.00 97.94 211 GLN A O 1
ATOM 1541 N N . TRP A 1 212 ? -10.205 9.876 12.784 1.00 98.25 212 TRP A N 1
ATOM 1542 C CA . TRP A 1 212 ? -10.925 8.999 11.870 1.00 98.25 212 TRP A CA 1
ATOM 1543 C C . TRP A 1 212 ? -12.428 9.276 11.912 1.00 98.25 212 TRP A C 1
ATOM 1545 O O . TRP A 1 212 ? -13.038 9.304 12.980 1.00 98.25 212 TRP A O 1
ATOM 1555 N N . SER A 1 213 ? -13.046 9.400 10.740 1.00 97.19 213 SER A N 1
ATOM 1556 C CA . SER A 1 213 ? -14.498 9.310 10.609 1.00 97.19 213 SER A CA 1
ATOM 1557 C C . SER A 1 213 ? -14.941 7.859 10.414 1.00 97.19 213 SER A C 1
ATOM 1559 O O . SER A 1 213 ? -14.186 7.017 9.919 1.00 97.19 213 SER A O 1
ATOM 1561 N N . LEU A 1 214 ? -16.204 7.567 10.737 1.00 96.94 214 LEU A N 1
ATOM 1562 C CA . LEU A 1 214 ? -16.795 6.247 10.502 1.00 96.94 214 LEU A CA 1
ATOM 1563 C C . LEU A 1 214 ? -16.689 5.824 9.028 1.00 96.94 214 LEU A C 1
ATOM 1565 O O . LEU A 1 214 ? -16.323 4.690 8.732 1.00 96.94 214 LEU A O 1
ATOM 1569 N N . SER A 1 215 ? -16.965 6.745 8.100 1.00 96.69 215 SER A N 1
ATOM 1570 C CA . SER A 1 215 ? -16.873 6.480 6.658 1.00 96.69 215 SER A CA 1
ATOM 1571 C C . SER A 1 215 ? -15.455 6.113 6.228 1.00 96.69 215 SER A C 1
ATOM 1573 O O . SER A 1 215 ? -15.277 5.235 5.389 1.00 96.69 215 SER A O 1
ATOM 1575 N N . GLN A 1 216 ? -14.443 6.763 6.806 1.00 97.94 216 GLN A N 1
ATOM 1576 C CA . GLN A 1 216 ? -13.050 6.460 6.495 1.00 97.94 216 GLN A CA 1
ATOM 1577 C C . GLN A 1 216 ? -12.664 5.071 7.015 1.00 97.94 216 GLN A C 1
ATOM 1579 O O . GLN A 1 216 ? -12.032 4.299 6.305 1.00 97.94 216 GLN A O 1
ATOM 1584 N N . LEU A 1 217 ? -13.094 4.705 8.225 1.00 98.00 217 LEU A N 1
ATOM 1585 C CA . LEU A 1 217 ? -12.852 3.366 8.770 1.00 98.00 217 LEU A CA 1
ATOM 1586 C C . LEU A 1 217 ? -13.531 2.270 7.938 1.00 98.00 217 LEU A C 1
ATOM 1588 O O . LEU A 1 217 ? -12.908 1.241 7.684 1.00 98.00 217 LEU A O 1
ATOM 1592 N N . LYS A 1 218 ? -14.766 2.502 7.468 1.00 96.50 218 LYS A N 1
ATOM 1593 C CA . LYS A 1 218 ? -15.479 1.579 6.566 1.00 96.50 218 LYS A CA 1
ATOM 1594 C C . LYS A 1 218 ? -14.702 1.349 5.275 1.00 96.50 218 LYS A C 1
ATOM 1596 O O . LYS A 1 218 ? -14.395 0.210 4.944 1.00 96.50 218 LYS A O 1
ATOM 1601 N N . GLN A 1 219 ? -14.312 2.427 4.599 1.00 96.81 219 GLN A N 1
ATOM 1602 C CA . GLN A 1 219 ? -13.569 2.335 3.344 1.00 96.81 219 GLN A CA 1
ATOM 1603 C C . GLN A 1 219 ? -12.200 1.660 3.534 1.00 96.81 219 GLN A C 1
ATOM 1605 O O . GLN A 1 219 ? -11.796 0.863 2.690 1.00 96.81 219 GLN A O 1
ATOM 1610 N N . THR A 1 220 ? -11.502 1.911 4.649 1.00 97.94 220 THR A N 1
ATOM 1611 C CA . THR A 1 220 ? -10.261 1.189 4.989 1.00 97.94 220 THR A CA 1
ATOM 1612 C C . THR A 1 220 ? -10.523 -0.304 5.196 1.00 97.94 220 THR A C 1
ATOM 1614 O O . THR A 1 220 ? -9.789 -1.136 4.669 1.00 97.94 220 THR A O 1
ATOM 1617 N N . TYR A 1 221 ? -11.574 -0.669 5.932 1.00 96.62 221 TYR A N 1
ATOM 1618 C CA . TYR A 1 221 ? -11.925 -2.067 6.188 1.00 96.62 221 TYR A CA 1
ATOM 1619 C C . TYR A 1 221 ? -12.302 -2.828 4.906 1.00 96.62 221 TYR A C 1
ATOM 1621 O O . TYR A 1 221 ? -11.849 -3.956 4.684 1.00 96.62 221 TYR A O 1
ATOM 1629 N N . GLU A 1 222 ? -13.098 -2.200 4.039 1.00 95.12 222 GLU A N 1
ATOM 1630 C CA . GLU A 1 222 ? -13.477 -2.740 2.731 1.00 95.12 222 GLU A CA 1
ATOM 1631 C C . GLU A 1 222 ? -12.262 -2.916 1.816 1.00 95.12 222 GLU A C 1
ATOM 1633 O O . GLU A 1 222 ? -12.120 -3.962 1.183 1.00 95.12 222 GLU A O 1
ATOM 1638 N N . LEU A 1 223 ? -11.361 -1.927 1.779 1.00 96.94 223 LEU A N 1
ATOM 1639 C CA . LEU A 1 223 ? -10.104 -2.007 1.036 1.00 96.94 223 LEU A CA 1
ATOM 1640 C C . LEU A 1 223 ? -9.265 -3.206 1.490 1.00 96.94 223 LEU A C 1
ATOM 1642 O O . LEU A 1 223 ? -8.892 -4.046 0.675 1.00 96.94 223 LEU A O 1
ATOM 1646 N N . LEU A 1 224 ? -8.987 -3.312 2.790 1.00 96.81 224 LEU A N 1
ATOM 1647 C CA . LEU A 1 224 ? -8.115 -4.363 3.319 1.00 96.81 224 LEU A CA 1
ATOM 1648 C C . LEU A 1 224 ? -8.707 -5.766 3.141 1.00 96.81 224 LEU A C 1
ATOM 1650 O O . LEU A 1 224 ? -7.961 -6.720 2.962 1.00 96.81 224 LEU A O 1
ATOM 1654 N N . THR A 1 225 ? -10.036 -5.895 3.124 1.00 95.38 225 THR A N 1
ATOM 1655 C CA . THR A 1 225 ? -10.721 -7.167 2.827 1.00 95.38 225 THR A CA 1
ATOM 1656 C C . THR A 1 225 ? -10.487 -7.629 1.384 1.00 95.38 225 THR A C 1
ATOM 1658 O O . THR A 1 225 ? -10.476 -8.828 1.119 1.00 95.38 225 THR A O 1
ATOM 1661 N N . LYS A 1 226 ? -10.284 -6.697 0.445 1.00 95.62 226 LYS A N 1
ATOM 1662 C CA . LYS A 1 226 ? -10.026 -7.011 -0.968 1.00 95.62 226 LYS A CA 1
ATOM 1663 C C . LYS A 1 226 ? -8.565 -7.338 -1.252 1.00 95.62 226 LYS A C 1
ATOM 1665 O O . LYS A 1 226 ? -8.293 -7.979 -2.261 1.00 95.62 226 LYS A O 1
ATOM 1670 N N . LEU A 1 227 ? -7.643 -6.891 -0.405 1.00 96.81 227 LEU A N 1
ATOM 1671 C CA . LEU A 1 227 ? -6.207 -7.111 -0.565 1.00 96.81 227 LEU A CA 1
ATOM 1672 C C . LEU A 1 227 ? -5.787 -8.494 -0.028 1.00 96.81 227 LEU A C 1
ATOM 1674 O O . LEU A 1 227 ? -6.405 -9.006 0.914 1.00 96.81 227 LEU A O 1
ATOM 1678 N N . PRO A 1 228 ? -4.740 -9.118 -0.597 1.00 96.50 228 PRO A N 1
ATOM 1679 C CA . PRO A 1 228 ? -4.257 -10.401 -0.109 1.00 96.50 228 PRO A CA 1
ATOM 1680 C C . PRO A 1 228 ? -3.574 -10.254 1.265 1.00 96.50 228 PRO A C 1
ATOM 1682 O O . PRO A 1 228 ? -2.933 -9.226 1.543 1.00 96.50 228 PRO A O 1
ATOM 1685 N N . PRO A 1 229 ? -3.678 -11.267 2.147 1.00 96.31 229 PRO A N 1
ATOM 1686 C CA . PRO A 1 229 ? -2.998 -11.277 3.441 1.00 96.31 229 PRO A CA 1
ATOM 1687 C C . PRO A 1 229 ? -1.489 -11.028 3.341 1.00 96.31 229 PRO A C 1
ATOM 1689 O O . PRO A 1 229 ? -0.961 -10.223 4.109 1.00 96.31 229 PRO A O 1
ATOM 1692 N N . SER A 1 230 ? -0.810 -11.642 2.367 1.00 95.94 230 SER A N 1
ATOM 1693 C CA . SER A 1 230 ? 0.625 -11.443 2.113 1.00 95.94 230 SER A CA 1
ATOM 1694 C C . SER A 1 230 ? 1.012 -9.982 1.883 1.00 95.94 230 SER A C 1
ATOM 1696 O O . SER A 1 230 ? 2.086 -9.572 2.317 1.00 95.94 230 SER A O 1
ATOM 1698 N N . PHE A 1 231 ? 0.140 -9.174 1.272 1.00 97.75 231 PHE A N 1
ATOM 1699 C CA . PHE A 1 231 ? 0.360 -7.739 1.094 1.00 97.75 231 PHE A CA 1
ATOM 1700 C C . PHE A 1 231 ? 0.034 -6.958 2.372 1.00 97.75 231 PHE A C 1
ATOM 1702 O O . PHE A 1 231 ? 0.887 -6.235 2.897 1.00 97.75 231 PHE A O 1
ATOM 1709 N N . THR A 1 232 ? -1.178 -7.142 2.912 1.00 97.19 232 THR A N 1
ATOM 1710 C CA . THR A 1 232 ? -1.672 -6.381 4.079 1.00 97.19 232 THR A CA 1
ATOM 1711 C C . THR A 1 232 ? -0.826 -6.589 5.335 1.00 97.19 232 THR A C 1
ATOM 1713 O O . THR A 1 232 ? -0.654 -5.655 6.118 1.00 97.19 232 THR A O 1
ATOM 1716 N N . ALA A 1 233 ? -0.217 -7.767 5.498 1.00 96.31 233 ALA A N 1
ATOM 1717 C CA . ALA A 1 233 ? 0.628 -8.094 6.640 1.00 96.31 233 ALA A CA 1
ATOM 1718 C C . ALA A 1 233 ? 1.868 -7.192 6.782 1.00 96.31 233 ALA A C 1
ATOM 1720 O O . ALA A 1 233 ? 2.440 -7.140 7.875 1.00 96.31 233 ALA A O 1
ATOM 1721 N N . ASN A 1 234 ? 2.291 -6.475 5.737 1.00 96.69 234 ASN A N 1
ATOM 1722 C CA . ASN A 1 234 ? 3.472 -5.604 5.793 1.00 96.69 234 ASN A CA 1
ATOM 1723 C C . ASN A 1 234 ? 3.172 -4.224 6.395 1.00 96.69 234 ASN A C 1
ATOM 1725 O O . ASN A 1 234 ? 4.095 -3.499 6.759 1.00 96.69 234 ASN A O 1
ATOM 1729 N N . THR A 1 235 ? 1.899 -3.875 6.581 1.00 97.75 235 THR A N 1
ATOM 1730 C CA . THR A 1 235 ? 1.479 -2.669 7.298 1.00 97.75 235 THR A CA 1
ATOM 1731 C C . THR A 1 235 ? 1.011 -3.059 8.694 1.00 97.75 235 THR A C 1
ATOM 1733 O O . THR A 1 235 ? 0.223 -3.982 8.858 1.00 97.75 235 THR A O 1
ATOM 1736 N N . LYS A 1 236 ? 1.502 -2.374 9.730 1.00 97.44 236 LYS A N 1
ATOM 1737 C CA . LYS A 1 236 ? 1.122 -2.631 11.132 1.00 97.44 236 LYS A CA 1
ATOM 1738 C C . LYS A 1 236 ? 0.329 -1.496 11.749 1.00 97.44 236 LYS A C 1
ATOM 1740 O O . LYS A 1 236 ? -0.352 -1.713 12.750 1.00 97.44 236 LYS A O 1
ATOM 1745 N N . MET A 1 237 ? 0.421 -0.295 11.183 1.00 98.12 237 MET A N 1
ATOM 1746 C CA . MET A 1 237 ? -0.291 0.861 11.701 1.00 98.12 237 MET A CA 1
ATOM 1747 C C . MET A 1 237 ? -0.731 1.820 10.600 1.00 98.12 237 MET A C 1
ATOM 1749 O O . MET A 1 237 ? 0.014 2.061 9.652 1.00 98.12 237 MET A O 1
ATOM 1753 N N . ILE A 1 238 ? -1.913 2.410 10.770 1.00 98.38 238 ILE A N 1
ATOM 1754 C CA . ILE A 1 238 ? -2.378 3.548 9.975 1.00 98.38 238 ILE A CA 1
ATOM 1755 C C . ILE A 1 238 ? -2.800 4.657 10.941 1.00 98.38 238 ILE A C 1
ATOM 1757 O O . ILE A 1 238 ? -3.716 4.480 11.746 1.00 98.38 238 ILE A O 1
ATOM 1761 N N . GLN A 1 239 ? -2.127 5.803 10.871 1.00 98.19 239 GLN A N 1
ATOM 1762 C CA . GLN A 1 239 ? -2.356 6.936 11.762 1.00 98.19 239 GLN A CA 1
ATOM 1763 C C . GLN A 1 239 ? -2.928 8.132 10.998 1.00 98.19 239 GLN A C 1
ATOM 1765 O O . GLN A 1 239 ? -2.411 8.507 9.944 1.00 98.19 239 GLN A O 1
ATOM 1770 N N . ARG A 1 240 ? -3.970 8.772 11.544 1.00 98.25 240 ARG A N 1
ATOM 1771 C CA . ARG A 1 240 ? -4.519 10.015 10.981 1.00 98.25 240 ARG A CA 1
ATOM 1772 C C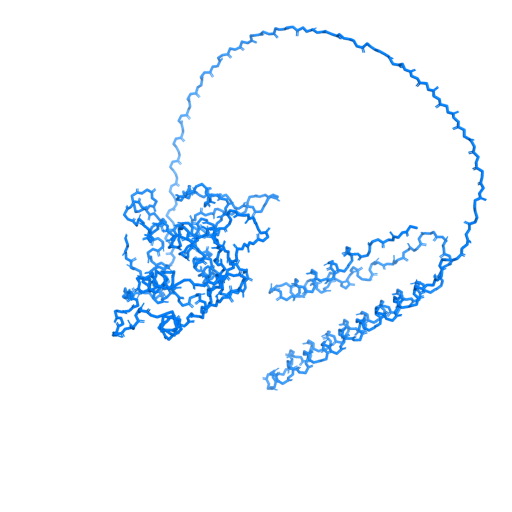 . ARG A 1 240 ? -3.829 11.247 11.501 1.00 98.25 240 ARG A C 1
ATOM 1774 O O . ARG A 1 240 ? -3.756 11.483 12.698 1.00 98.25 240 ARG A O 1
ATOM 1781 N N . ILE A 1 241 ? -3.402 12.088 10.578 1.00 97.88 241 ILE A N 1
ATOM 1782 C CA . ILE A 1 241 ? -2.811 13.385 10.878 1.00 97.88 241 ILE A CA 1
ATOM 1783 C C . ILE A 1 241 ? -3.484 14.453 10.023 1.00 97.88 241 ILE A C 1
ATOM 1785 O O . ILE A 1 241 ? -4.070 14.158 8.983 1.00 97.88 241 ILE A O 1
ATOM 1789 N N . ALA A 1 242 ? -3.453 15.700 10.479 1.00 97.44 242 ALA A N 1
ATOM 1790 C CA . ALA A 1 242 ? -4.042 16.802 9.729 1.00 97.44 242 ALA A CA 1
ATOM 1791 C C . ALA A 1 242 ? -3.188 17.152 8.498 1.00 97.44 242 ALA A C 1
ATOM 1793 O O . ALA A 1 242 ? -3.711 17.266 7.390 1.00 97.44 242 ALA A O 1
ATOM 1794 N N . SER A 1 243 ? -1.872 17.266 8.694 1.00 96.81 243 SER A N 1
ATOM 1795 C CA . SER A 1 243 ? -0.883 17.679 7.695 1.00 96.81 243 SER A CA 1
ATOM 1796 C C . SER A 1 243 ? 0.498 17.086 8.001 1.00 96.81 243 SER A C 1
ATOM 1798 O O . SER A 1 243 ? 0.684 16.420 9.020 1.00 96.81 243 SER A O 1
ATOM 1800 N N . THR A 1 244 ? 1.465 17.335 7.116 1.00 96.19 244 THR A N 1
ATOM 1801 C CA . THR A 1 244 ? 2.868 16.923 7.251 1.00 96.19 244 THR A CA 1
ATOM 1802 C C . THR A 1 244 ? 3.806 18.061 6.850 1.00 96.19 244 THR A C 1
ATOM 1804 O O . THR A 1 244 ? 3.437 18.926 6.054 1.00 96.19 244 THR A O 1
ATOM 1807 N N . SER A 1 245 ? 5.036 18.053 7.368 1.00 95.44 245 SER A N 1
ATOM 1808 C CA . SER A 1 245 ? 6.091 18.991 6.965 1.00 95.44 245 SER A CA 1
ATOM 1809 C C . SER A 1 245 ? 6.622 18.738 5.549 1.00 95.44 245 SER A C 1
ATOM 1811 O O . SER A 1 245 ? 7.357 19.570 5.029 1.00 95.44 245 SER A O 1
ATOM 1813 N N . LEU A 1 246 ? 6.256 17.612 4.923 1.00 92.44 246 LEU A N 1
ATOM 1814 C CA . LEU A 1 246 ? 6.624 17.279 3.540 1.00 92.44 246 LEU A CA 1
ATOM 1815 C C . LEU A 1 246 ? 5.853 18.106 2.495 1.00 92.44 246 LEU A C 1
ATOM 1817 O O . LEU A 1 246 ? 6.245 18.146 1.334 1.00 92.44 246 LEU A O 1
ATOM 1821 N N . GLY A 1 247 ? 4.769 18.774 2.900 1.00 92.31 247 GLY A N 1
ATOM 1822 C CA . GLY A 1 247 ? 3.983 19.653 2.038 1.00 92.31 247 GLY A CA 1
ATOM 1823 C C . GLY A 1 247 ? 2.478 19.520 2.258 1.00 92.31 247 GLY A C 1
ATOM 1824 O O . GLY A 1 247 ? 1.976 18.490 2.705 1.00 92.31 247 GLY A O 1
ATOM 1825 N N . ALA A 1 248 ? 1.739 20.576 1.911 1.00 90.75 248 ALA A N 1
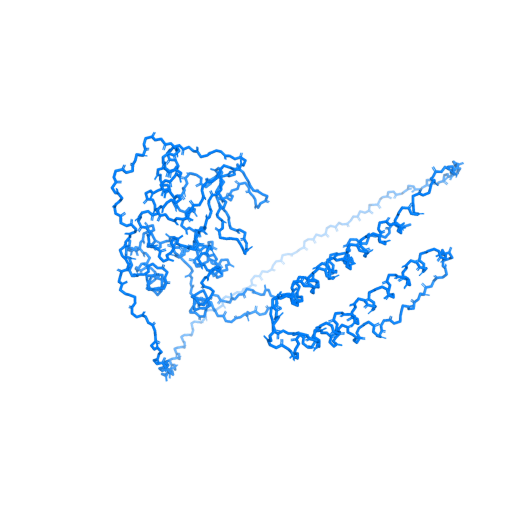ATOM 1826 C CA . ALA A 1 248 ? 0.287 20.637 2.106 1.00 90.75 248 ALA A CA 1
ATOM 1827 C C . ALA A 1 248 ? -0.505 19.676 1.195 1.00 90.75 248 ALA A C 1
ATOM 1829 O O . ALA A 1 248 ? -1.613 19.280 1.546 1.00 90.75 248 ALA A O 1
ATOM 1830 N N . ASN A 1 249 ? 0.075 19.279 0.057 1.00 93.69 249 ASN A N 1
ATOM 1831 C CA . ASN A 1 249 ? -0.560 18.416 -0.948 1.00 93.69 249 ASN A CA 1
ATOM 1832 C C . ASN A 1 249 ? -0.151 16.938 -0.822 1.00 93.69 249 ASN A C 1
ATOM 1834 O O . ASN A 1 249 ? -0.424 16.136 -1.708 1.00 93.69 249 ASN A O 1
ATOM 1838 N N . VAL A 1 250 ? 0.531 16.563 0.260 1.00 95.44 250 VAL A N 1
ATOM 1839 C CA . VAL A 1 250 ? 0.945 15.177 0.489 1.00 95.44 250 VAL A CA 1
ATOM 1840 C C . VAL A 1 250 ? -0.236 14.401 1.062 1.00 95.44 250 VAL A C 1
ATOM 1842 O O . VAL A 1 250 ? -0.717 14.716 2.152 1.00 95.44 250 VAL A O 1
ATOM 1845 N N . GLY A 1 251 ? -0.731 13.404 0.324 1.00 96.56 251 GLY A N 1
ATOM 1846 C CA . GLY A 1 251 ? -1.888 12.598 0.724 1.00 96.56 251 GLY A CA 1
ATOM 1847 C C . GLY A 1 251 ? -1.587 11.620 1.862 1.00 96.56 251 GLY A C 1
ATOM 1848 O O . GLY A 1 251 ? -2.401 11.443 2.770 1.00 96.56 251 GLY A O 1
ATOM 1849 N N . GLY A 1 252 ? -0.396 11.036 1.849 1.00 97.44 252 GLY A N 1
ATOM 1850 C CA . GLY A 1 252 ? 0.110 10.159 2.890 1.00 97.44 252 GLY A CA 1
ATOM 1851 C C . GLY A 1 252 ? 1.627 10.064 2.821 1.00 97.44 252 GLY A C 1
ATOM 1852 O O . GLY A 1 252 ? 2.242 10.677 1.954 1.00 97.44 252 GLY A O 1
ATOM 1853 N N . TYR A 1 253 ? 2.225 9.390 3.797 1.00 97.19 253 TYR A N 1
ATOM 1854 C CA . TYR A 1 253 ? 3.629 8.994 3.726 1.00 97.19 253 TYR A CA 1
ATOM 1855 C C . TYR A 1 253 ? 3.916 7.810 4.655 1.00 97.19 253 TYR A C 1
ATOM 1857 O O . TYR A 1 253 ? 3.202 7.574 5.640 1.00 97.19 253 TYR A O 1
ATOM 1865 N N . VAL A 1 254 ? 5.028 7.125 4.397 1.00 96.19 254 VAL A N 1
ATOM 1866 C CA . VAL A 1 254 ? 5.634 6.125 5.285 1.00 96.19 254 VAL A CA 1
ATOM 1867 C C . VAL A 1 254 ? 7.002 6.612 5.748 1.00 96.19 254 VAL A C 1
ATOM 1869 O O . VAL A 1 254 ? 7.804 7.114 4.964 1.00 96.19 254 VAL A O 1
ATOM 1872 N N . SER A 1 255 ? 7.297 6.449 7.038 1.00 85.62 255 SER A N 1
ATOM 1873 C CA . SER A 1 255 ? 8.659 6.650 7.541 1.00 85.62 255 SER A CA 1
ATOM 1874 C C . SER A 1 255 ? 9.476 5.382 7.322 1.00 85.62 255 SER A C 1
ATOM 1876 O O . SER A 1 255 ? 9.070 4.310 7.774 1.00 85.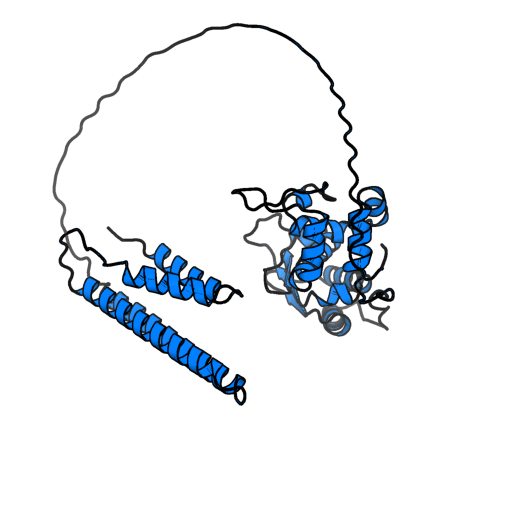62 255 SER A O 1
ATOM 1878 N N . SER A 1 256 ? 10.652 5.508 6.701 1.00 77.06 256 SER A N 1
ATOM 1879 C CA . SER A 1 256 ? 11.595 4.390 6.553 1.00 77.06 256 SER A CA 1
ATOM 1880 C C . SER A 1 256 ? 11.840 3.696 7.901 1.00 77.06 256 SER A C 1
ATOM 1882 O O . SER A 1 256 ? 12.015 4.358 8.927 1.00 77.06 256 SER A O 1
ATOM 1884 N N . GLY A 1 257 ? 11.803 2.361 7.905 1.00 68.81 257 GLY A N 1
ATOM 1885 C CA . GLY A 1 257 ? 12.015 1.535 9.099 1.00 68.81 257 GLY A CA 1
ATOM 1886 C C . GLY A 1 257 ? 10.794 1.336 10.008 1.00 68.81 257 GLY A C 1
ATOM 1887 O O . GLY A 1 257 ? 10.895 0.582 10.974 1.00 68.81 257 GLY A O 1
ATOM 1888 N N . ALA A 1 258 ? 9.640 1.944 9.712 1.00 81.31 258 ALA A N 1
ATOM 1889 C CA . ALA A 1 258 ? 8.399 1.694 10.444 1.00 81.31 258 ALA A CA 1
ATOM 1890 C C . ALA A 1 258 ? 7.288 1.222 9.487 1.00 81.31 258 ALA A C 1
ATOM 1892 O O . ALA A 1 258 ? 6.984 1.929 8.529 1.00 81.31 258 ALA A O 1
ATOM 1893 N N . PRO A 1 259 ? 6.613 0.084 9.749 1.00 92.81 259 PRO A N 1
ATOM 1894 C CA . PRO A 1 259 ? 5.478 -0.385 8.947 1.00 92.81 259 PRO A CA 1
ATOM 1895 C C . PRO A 1 259 ? 4.205 0.422 9.269 1.00 92.81 259 PRO A C 1
ATOM 1897 O O . PRO A 1 259 ? 3.189 -0.120 9.720 1.00 92.81 259 PRO A O 1
ATOM 1900 N N . ARG A 1 260 ? 4.289 1.748 9.123 1.00 96.94 260 ARG A N 1
ATOM 1901 C CA . ARG A 1 260 ? 3.268 2.721 9.504 1.00 96.94 260 ARG A CA 1
ATOM 1902 C C . ARG A 1 260 ? 2.968 3.656 8.343 1.00 96.94 260 ARG A C 1
ATOM 1904 O O . ARG A 1 260 ? 3.851 4.371 7.880 1.00 96.94 260 ARG A O 1
ATOM 1911 N N . VAL A 1 261 ? 1.692 3.719 7.988 1.00 98.25 261 VAL A N 1
ATOM 1912 C CA . VAL A 1 261 ? 1.140 4.716 7.074 1.00 98.25 261 VAL A CA 1
ATOM 1913 C C . VAL A 1 261 ? 0.639 5.913 7.874 1.00 98.25 261 VAL A C 1
ATOM 1915 O O . VAL A 1 261 ? -0.142 5.762 8.816 1.00 98.25 261 VAL A O 1
ATOM 1918 N N . TYR A 1 262 ? 1.052 7.110 7.480 1.00 98.19 262 TYR A N 1
ATOM 1919 C CA . TYR A 1 262 ? 0.456 8.361 7.928 1.00 98.19 262 TYR A CA 1
ATOM 1920 C C . TYR A 1 262 ? -0.484 8.872 6.842 1.00 98.19 262 TYR A C 1
ATOM 1922 O O . TYR A 1 262 ? -0.046 9.133 5.728 1.00 98.19 262 TYR A O 1
ATOM 1930 N N . LEU A 1 263 ? -1.768 9.028 7.157 1.00 98.44 263 LEU A N 1
ATOM 1931 C CA . LEU A 1 263 ? -2.781 9.506 6.216 1.00 98.44 263 LEU A CA 1
ATOM 1932 C C . LEU A 1 263 ? -3.212 10.928 6.598 1.00 98.44 263 LEU A C 1
ATOM 1934 O O . LEU A 1 263 ? -3.744 11.160 7.693 1.00 98.44 263 LEU A O 1
ATOM 1938 N N . THR A 1 264 ? -2.970 11.879 5.694 1.00 98.44 264 THR A N 1
ATOM 1939 C CA . THR A 1 264 ? -3.272 13.301 5.907 1.00 98.44 264 THR A CA 1
ATOM 1940 C C . THR A 1 264 ? -4.729 13.620 5.576 1.00 98.44 264 THR A C 1
ATOM 1942 O O . THR A 1 264 ? -5.459 12.792 5.026 1.00 98.44 264 THR A O 1
ATOM 1945 N N . ASN A 1 265 ? -5.178 14.846 5.867 1.00 97.94 265 ASN A N 1
ATOM 1946 C CA . ASN A 1 265 ? -6.496 15.299 5.421 1.00 97.94 265 ASN A CA 1
ATOM 1947 C C . ASN A 1 265 ? -6.603 15.357 3.887 1.00 97.94 265 ASN A C 1
ATOM 1949 O O . ASN A 1 265 ? -7.646 14.984 3.352 1.00 97.94 265 ASN A O 1
ATOM 1953 N N . HIS A 1 266 ? -5.533 15.746 3.183 1.00 97.56 266 HIS A N 1
ATOM 1954 C CA . HIS A 1 266 ? -5.518 15.787 1.717 1.00 97.56 266 HIS A CA 1
ATOM 1955 C C . HIS A 1 266 ? -5.803 14.401 1.120 1.00 97.56 266 HIS A C 1
ATOM 1957 O O . HIS A 1 266 ? -6.659 14.253 0.244 1.00 97.56 266 HIS A O 1
ATOM 1963 N N . GLY A 1 267 ? -5.168 13.363 1.678 1.00 97.12 267 GLY A N 1
ATOM 1964 C CA . GLY A 1 267 ? -5.310 11.993 1.193 1.00 97.12 267 GLY A CA 1
ATOM 1965 C C . GLY A 1 267 ? -6.700 11.395 1.378 1.00 97.12 267 GLY A C 1
ATOM 1966 O O . GLY A 1 267 ? -7.043 10.439 0.692 1.00 97.12 267 GLY A O 1
ATOM 1967 N N . THR A 1 268 ? -7.543 11.965 2.244 1.00 96.69 268 THR A N 1
ATOM 1968 C CA . THR A 1 268 ? -8.900 11.436 2.469 1.00 96.69 268 THR A CA 1
ATOM 1969 C C . THR A 1 268 ? -9.823 11.551 1.271 1.00 96.69 268 THR A C 1
ATOM 1971 O O . THR A 1 268 ? -10.741 10.746 1.145 1.00 96.69 268 THR A O 1
ATOM 1974 N N . SER A 1 269 ? -9.570 12.515 0.386 1.00 94.88 269 SER A N 1
ATOM 1975 C CA . SER A 1 269 ? -10.339 12.692 -0.848 1.00 94.88 269 SER A CA 1
ATOM 1976 C C . SER A 1 269 ? -10.166 11.516 -1.817 1.00 94.88 269 SER A C 1
ATOM 1978 O O . SER A 1 269 ? -11.078 11.195 -2.570 1.00 94.88 269 SER A O 1
ATOM 1980 N N . SER A 1 270 ? -9.010 10.849 -1.764 1.00 95.38 270 SER A N 1
ATOM 1981 C CA . SER A 1 270 ? -8.634 9.714 -2.612 1.00 95.38 270 SER A CA 1
ATOM 1982 C C . SER A 1 270 ? -8.065 8.587 -1.750 1.00 95.38 270 SER A C 1
ATOM 1984 O O . SER A 1 270 ? -6.999 8.040 -2.017 1.00 95.38 270 SER A O 1
ATOM 1986 N N . MET A 1 271 ? -8.759 8.251 -0.663 1.00 95.00 271 MET A N 1
ATOM 1987 C CA . MET A 1 271 ? -8.169 7.448 0.409 1.00 95.00 271 MET A CA 1
ATOM 1988 C C . MET A 1 271 ? -7.720 6.058 -0.044 1.00 95.00 271 MET A C 1
ATOM 1990 O O . MET A 1 271 ? -6.646 5.613 0.339 1.00 95.00 271 MET A O 1
ATOM 1994 N N . THR A 1 272 ? -8.493 5.389 -0.901 1.00 96.69 272 THR A N 1
ATOM 1995 C CA . THR A 1 272 ? -8.098 4.094 -1.471 1.00 96.69 272 THR A CA 1
ATOM 1996 C C . THR A 1 272 ? -6.811 4.192 -2.292 1.00 96.69 272 THR A C 1
ATOM 1998 O O . THR A 1 272 ? -5.927 3.356 -2.129 1.00 96.69 272 THR A O 1
ATOM 2001 N N . PHE A 1 273 ? -6.684 5.232 -3.122 1.00 97.38 273 PHE A N 1
ATOM 2002 C CA . PHE A 1 273 ? -5.477 5.507 -3.906 1.00 97.38 273 PHE A CA 1
ATOM 2003 C C . PHE A 1 273 ? -4.265 5.647 -2.980 1.00 97.38 273 PHE A C 1
ATOM 2005 O O . PHE A 1 273 ? -3.260 4.967 -3.174 1.00 97.38 273 PHE A O 1
ATOM 2012 N N . VAL A 1 274 ? -4.387 6.503 -1.960 1.00 98.19 274 VAL A N 1
ATOM 2013 C CA . VAL A 1 274 ? -3.282 6.819 -1.048 1.00 98.19 274 VAL A CA 1
ATOM 2014 C C . VAL A 1 274 ? -2.916 5.601 -0.212 1.00 98.19 274 VAL A C 1
ATOM 2016 O O . VAL A 1 274 ? -1.750 5.245 -0.136 1.00 98.19 274 VAL A O 1
ATOM 2019 N N . LEU A 1 275 ? -3.892 4.909 0.377 1.00 98.50 275 LEU A N 1
ATOM 2020 C CA . LEU A 1 275 ? -3.607 3.761 1.234 1.00 98.50 275 LEU A CA 1
ATOM 2021 C C . LEU A 1 275 ? -2.880 2.645 0.485 1.00 98.50 275 LEU A C 1
ATOM 2023 O O . LEU A 1 275 ? -1.896 2.140 1.007 1.00 98.50 275 LEU A O 1
ATOM 2027 N N . VAL A 1 276 ? -3.301 2.280 -0.731 1.00 98.56 276 VAL A N 1
ATOM 2028 C CA . VAL A 1 276 ? -2.602 1.225 -1.489 1.00 98.56 276 VAL A CA 1
ATOM 2029 C C . VAL A 1 276 ? -1.171 1.643 -1.830 1.00 98.56 276 VAL A C 1
ATOM 2031 O O . VAL A 1 276 ? -0.259 0.831 -1.685 1.00 98.56 276 VAL A O 1
ATOM 2034 N N . HIS A 1 277 ? -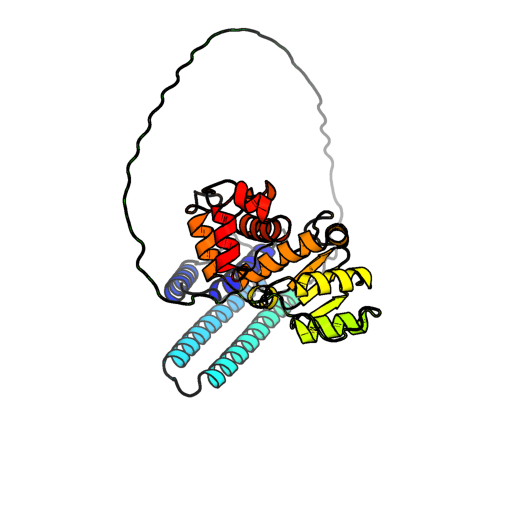0.967 2.905 -2.218 1.00 98.56 277 HIS A N 1
ATOM 2035 C CA . HIS A 1 277 ? 0.358 3.461 -2.493 1.00 98.56 277 HIS A CA 1
ATOM 2036 C C . HIS A 1 277 ? 1.268 3.392 -1.251 1.00 98.56 277 HIS A C 1
ATOM 2038 O O . HIS A 1 277 ? 2.335 2.782 -1.285 1.00 98.56 277 HIS A O 1
ATOM 2044 N N . GLU A 1 278 ? 0.819 3.914 -0.108 1.00 98.38 278 GLU A N 1
ATOM 2045 C CA . GLU A 1 278 ? 1.620 3.910 1.124 1.00 98.38 278 GLU A CA 1
ATOM 2046 C C . GLU A 1 278 ? 1.830 2.494 1.692 1.00 98.38 278 GLU A C 1
ATOM 2048 O O . GLU A 1 278 ? 2.879 2.165 2.250 1.00 98.38 278 GLU A O 1
ATOM 2053 N N . MET A 1 279 ? 0.853 1.599 1.536 1.00 98.44 279 MET A N 1
ATOM 2054 C CA . MET A 1 279 ? 1.022 0.192 1.904 1.00 98.44 279 MET A CA 1
ATOM 2055 C C . MET A 1 279 ? 2.052 -0.508 1.013 1.00 98.44 279 MET A C 1
ATOM 2057 O O . MET A 1 279 ? 2.809 -1.340 1.511 1.00 98.44 279 MET A O 1
ATOM 2061 N N . ALA A 1 280 ? 2.150 -0.143 -0.269 1.00 98.44 280 ALA A N 1
ATOM 2062 C CA . ALA A 1 280 ? 3.208 -0.635 -1.145 1.00 98.44 280 ALA A CA 1
ATOM 2063 C C . ALA A 1 280 ? 4.592 -0.160 -0.680 1.00 98.44 280 ALA A C 1
ATOM 2065 O O . ALA A 1 280 ? 5.561 -0.915 -0.777 1.00 98.44 280 ALA A O 1
ATOM 2066 N N . HIS A 1 281 ? 4.687 1.030 -0.079 1.00 97.88 281 HIS A N 1
ATOM 2067 C CA . HIS A 1 281 ? 5.911 1.436 0.604 1.00 97.88 281 HIS A CA 1
ATOM 2068 C C . HIS A 1 281 ? 6.250 0.556 1.807 1.00 97.88 281 HIS A C 1
ATOM 2070 O O . HIS A 1 281 ? 7.374 0.072 1.923 1.00 97.88 281 HIS A O 1
ATOM 2076 N N . CYS A 1 282 ? 5.271 0.266 2.667 1.00 97.75 282 CYS A N 1
ATOM 2077 C CA . CYS A 1 282 ? 5.472 -0.682 3.767 1.00 97.75 282 CYS A CA 1
ATOM 2078 C C . CYS A 1 282 ? 5.924 -2.062 3.255 1.00 97.75 282 CYS A C 1
ATOM 2080 O O . CYS A 1 282 ? 6.811 -2.681 3.843 1.00 97.75 282 CYS A O 1
ATOM 2082 N N . PHE A 1 283 ? 5.334 -2.527 2.149 1.00 97.44 283 PHE A N 1
ATOM 2083 C CA . PHE A 1 283 ? 5.684 -3.790 1.510 1.00 97.44 283 PHE A CA 1
ATOM 2084 C C . PHE A 1 283 ? 7.138 -3.810 1.050 1.00 97.44 283 PHE A C 1
ATOM 2086 O O . PHE A 1 283 ? 7.853 -4.737 1.410 1.00 97.44 283 PHE A O 1
ATOM 2093 N N . HIS A 1 284 ? 7.605 -2.813 0.292 1.00 94.94 284 HIS A N 1
ATOM 2094 C CA . HIS A 1 284 ? 8.971 -2.857 -0.245 1.00 94.94 284 HIS A CA 1
ATOM 2095 C C . HIS A 1 284 ? 10.041 -2.755 0.850 1.00 94.94 284 HIS A C 1
ATOM 2097 O O . HIS A 1 284 ? 11.083 -3.402 0.738 1.00 94.94 284 HIS A O 1
ATOM 2103 N N . PHE A 1 285 ? 9.750 -2.051 1.952 1.00 94.19 285 PHE A N 1
ATOM 2104 C CA . PHE A 1 285 ? 10.633 -2.024 3.118 1.00 94.19 285 PHE A CA 1
ATOM 2105 C C . PHE A 1 285 ? 10.713 -3.390 3.811 1.00 94.19 285 PHE A C 1
ATOM 2107 O O . PHE A 1 285 ? 11.789 -3.789 4.254 1.00 94.19 285 PHE A O 1
ATOM 2114 N N . ALA A 1 286 ? 9.591 -4.108 3.912 1.00 94.50 286 ALA A N 1
ATOM 2115 C CA . ALA A 1 286 ? 9.530 -5.424 4.548 1.00 94.50 286 ALA A CA 1
ATOM 2116 C C . ALA A 1 286 ? 10.035 -6.558 3.638 1.00 94.50 286 ALA A C 1
ATOM 2118 O O . ALA A 1 286 ? 10.639 -7.515 4.114 1.00 94.50 286 ALA A O 1
ATOM 2119 N N . GLN A 1 287 ? 9.806 -6.439 2.331 1.00 95.12 287 GLN A N 1
ATOM 2120 C CA . GLN A 1 287 ? 10.105 -7.430 1.298 1.00 95.12 287 GLN A CA 1
ATOM 2121 C C . GLN A 1 287 ? 11.211 -6.914 0.372 1.00 95.12 287 GLN A C 1
ATOM 2123 O O . GLN A 1 287 ? 11.062 -6.862 -0.853 1.00 95.12 287 GLN A O 1
ATOM 2128 N N . SER A 1 288 ? 12.347 -6.532 0.958 1.00 93.75 288 SER A N 1
ATOM 2129 C CA . SER A 1 288 ? 13.470 -5.922 0.232 1.00 93.75 288 SER A CA 1
ATOM 2130 C C . SER A 1 288 ? 14.002 -6.792 -0.913 1.00 93.75 288 SER A C 1
ATOM 2132 O O . SER A 1 288 ? 14.456 -6.264 -1.928 1.00 93.75 288 SER A O 1
ATOM 2134 N N . GLY A 1 289 ? 13.895 -8.122 -0.805 1.00 95.62 289 GLY A N 1
ATOM 2135 C CA . GLY A 1 289 ? 14.232 -9.052 -1.885 1.00 95.62 289 GLY A CA 1
ATOM 2136 C C . GLY A 1 289 ? 13.315 -8.917 -3.107 1.00 95.62 289 GLY A C 1
ATOM 2137 O O . GLY A 1 289 ? 13.800 -8.904 -4.237 1.00 95.62 289 GLY A O 1
ATOM 2138 N N . VAL A 1 290 ? 12.004 -8.746 -2.900 1.00 96.62 290 VAL A N 1
ATOM 2139 C CA . VAL A 1 290 ? 11.048 -8.482 -3.990 1.00 96.62 290 VAL A CA 1
ATOM 2140 C C . VAL A 1 290 ? 11.324 -7.115 -4.605 1.00 96.62 290 VAL A C 1
ATOM 2142 O O . VAL A 1 290 ? 11.380 -6.987 -5.826 1.00 96.62 290 VAL A O 1
ATOM 2145 N N . PHE A 1 291 ? 11.580 -6.101 -3.781 1.00 95.44 291 PHE A N 1
ATOM 2146 C CA . PHE A 1 291 ? 11.914 -4.775 -4.291 1.00 95.44 291 PHE A CA 1
ATOM 2147 C C . PHE A 1 291 ? 13.235 -4.746 -5.073 1.00 95.44 291 PHE A C 1
ATOM 2149 O O . PHE A 1 291 ? 13.317 -4.109 -6.117 1.00 95.44 291 PHE A O 1
ATOM 2156 N N . SER A 1 292 ? 14.246 -5.502 -4.646 1.00 94.50 292 SER A N 1
ATOM 2157 C CA . SER A 1 292 ? 15.501 -5.636 -5.399 1.00 94.50 292 SER A CA 1
ATOM 2158 C C . SER A 1 292 ? 15.260 -6.242 -6.785 1.00 94.50 292 SER A C 1
ATOM 2160 O O . SER A 1 292 ? 15.839 -5.777 -7.766 1.00 94.50 292 SER A O 1
ATOM 2162 N N . LYS A 1 293 ? 14.354 -7.230 -6.893 1.00 95.12 293 LYS A N 1
ATOM 2163 C CA . LYS A 1 293 ? 13.929 -7.779 -8.192 1.00 95.12 293 LYS A CA 1
ATOM 2164 C C . LYS A 1 293 ? 13.236 -6.717 -9.047 1.00 95.12 293 LYS A C 1
ATOM 2166 O O . LYS A 1 293 ? 13.592 -6.566 -10.213 1.00 95.12 293 LYS A O 1
ATOM 2171 N N . TRP A 1 294 ? 12.314 -5.948 -8.460 1.00 95.44 294 TRP A N 1
ATOM 2172 C CA . TRP A 1 294 ? 11.644 -4.834 -9.142 1.00 95.44 294 TRP A CA 1
ATOM 2173 C C . TRP A 1 294 ? 12.652 -3.838 -9.710 1.00 95.44 294 TRP A C 1
ATOM 2175 O O . TRP A 1 294 ? 12.601 -3.505 -10.893 1.00 95.44 294 TRP A O 1
ATOM 2185 N N . GLN A 1 295 ? 13.597 -3.402 -8.875 1.00 93.06 295 GLN A N 1
ATOM 2186 C CA . GLN A 1 295 ? 14.664 -2.507 -9.296 1.00 93.06 295 GLN A CA 1
ATOM 2187 C C . GLN A 1 295 ? 15.431 -3.125 -10.456 1.00 93.06 295 GLN A C 1
ATOM 2189 O O . GLN A 1 295 ? 15.461 -2.521 -11.513 1.00 93.06 295 GLN A O 1
ATOM 2194 N N . SER A 1 296 ? 15.937 -4.352 -10.320 1.00 91.50 296 SER A N 1
ATOM 2195 C CA . SER A 1 296 ? 16.718 -4.991 -11.386 1.00 91.50 296 SER A CA 1
ATOM 2196 C C . SER A 1 296 ? 15.977 -5.123 -12.722 1.00 91.50 296 SER A C 1
ATOM 2198 O O . SER A 1 296 ? 16.609 -5.062 -13.772 1.00 91.50 296 SER A O 1
ATOM 2200 N N . GLN A 1 297 ? 14.652 -5.294 -12.694 1.00 94.00 297 GLN A N 1
ATOM 2201 C CA . GLN A 1 297 ? 13.847 -5.486 -13.897 1.00 94.00 297 GLN A CA 1
ATOM 2202 C C . GLN A 1 297 ? 13.474 -4.166 -14.582 1.00 94.00 297 GLN A C 1
ATOM 2204 O O . GLN A 1 297 ? 13.447 -4.100 -15.808 1.00 94.00 297 GLN A O 1
ATOM 2209 N N . PHE A 1 298 ? 13.176 -3.118 -13.811 1.00 94.44 298 PHE A N 1
ATOM 2210 C CA . PHE A 1 298 ? 12.584 -1.886 -14.346 1.00 94.44 298 PHE A CA 1
ATOM 2211 C C . PHE A 1 298 ? 13.480 -0.651 -14.226 1.00 94.44 298 PHE A C 1
ATOM 2213 O O . PHE A 1 298 ? 13.180 0.394 -14.809 1.00 94.44 298 PHE A O 1
ATOM 2220 N N . TRP A 1 299 ? 14.583 -0.763 -13.491 1.00 90.88 299 TRP A N 1
ATOM 2221 C CA . TRP A 1 299 ? 15.554 0.294 -13.245 1.00 90.88 299 TRP A CA 1
ATOM 2222 C C . TRP A 1 299 ? 16.973 -0.256 -13.453 1.00 90.88 299 TRP A C 1
ATOM 2224 O O . TRP A 1 299 ? 17.438 -1.161 -12.769 1.00 90.88 299 TRP A O 1
ATOM 2234 N N . GLY A 1 300 ? 17.688 0.295 -14.426 1.00 77.62 300 GLY A N 1
ATOM 2235 C CA . GLY A 1 300 ? 19.083 -0.026 -14.684 1.00 77.62 300 GLY A CA 1
ATOM 2236 C C . GLY A 1 300 ? 20.005 0.411 -13.542 1.00 77.62 300 GLY A C 1
ATOM 2237 O O . GLY A 1 300 ? 19.614 1.138 -12.623 1.00 77.62 300 GLY A O 1
ATOM 2238 N N . GLY A 1 301 ? 21.266 -0.026 -13.626 1.00 61.75 301 GLY A N 1
ATOM 2239 C CA . GLY A 1 301 ? 22.314 0.351 -12.676 1.00 61.75 301 GLY A CA 1
ATOM 2240 C C . GLY A 1 301 ? 22.422 1.869 -12.466 1.00 61.75 301 GLY A C 1
ATOM 2241 O O . GLY A 1 301 ? 22.028 2.668 -13.319 1.00 61.75 301 GLY A O 1
ATOM 2242 N N . ARG A 1 302 ? 22.952 2.270 -11.301 1.00 56.91 302 ARG A N 1
ATOM 2243 C CA . ARG A 1 302 ? 23.169 3.682 -10.939 1.00 56.91 302 ARG A CA 1
ATOM 2244 C C . ARG A 1 302 ? 23.941 4.405 -12.036 1.00 56.91 302 ARG A C 1
ATOM 2246 O O . ARG A 1 302 ? 25.037 3.978 -12.389 1.00 56.91 302 ARG A O 1
ATOM 2253 N N . ASN A 1 303 ? 23.414 5.533 -12.496 1.00 43.69 303 ASN A N 1
ATOM 2254 C CA . ASN A 1 303 ? 24.098 6.356 -13.477 1.00 43.69 303 ASN A CA 1
ATOM 2255 C C . ASN A 1 303 ? 24.664 7.606 -12.791 1.00 43.69 303 ASN A C 1
ATOM 2257 O O . ASN A 1 303 ? 23.921 8.521 -12.454 1.00 43.69 303 ASN A O 1
ATOM 2261 N N . GLY A 1 304 ? 25.981 7.636 -12.566 1.00 47.25 304 GLY A N 1
ATOM 2262 C CA . GLY A 1 304 ? 26.721 8.840 -12.168 1.00 47.25 304 GLY A CA 1
ATOM 2263 C C . GLY A 1 304 ? 26.253 9.586 -10.902 1.00 47.25 304 GLY A C 1
ATOM 2264 O O . GLY A 1 304 ? 25.464 9.104 -10.093 1.00 47.25 304 GLY A O 1
ATOM 2265 N N . TYR A 1 305 ? 26.821 10.783 -10.726 1.00 39.88 305 TYR A N 1
ATOM 2266 C CA . TYR A 1 305 ? 26.891 11.608 -9.504 1.00 39.88 305 TYR A CA 1
ATOM 2267 C C . TYR A 1 305 ? 25.540 11.946 -8.818 1.00 39.88 305 TYR A C 1
ATOM 2269 O O . TYR A 1 305 ? 25.544 12.389 -7.673 1.00 39.88 305 TYR A O 1
ATOM 2277 N N . SER A 1 306 ? 24.387 11.731 -9.473 1.00 52.97 306 SER A N 1
ATOM 2278 C CA . SER A 1 306 ? 23.038 12.013 -8.939 1.00 52.97 306 SER A CA 1
ATOM 2279 C C . SER A 1 306 ? 22.414 10.863 -8.135 1.00 52.97 306 SER A C 1
ATOM 2281 O O . SER A 1 306 ? 21.444 11.080 -7.412 1.00 52.97 306 SER A O 1
ATOM 2283 N N . GLY A 1 307 ? 22.932 9.635 -8.252 1.00 51.78 307 GLY A N 1
ATOM 2284 C CA . GLY A 1 307 ? 22.454 8.471 -7.493 1.00 51.78 307 GLY A CA 1
ATOM 2285 C C . GLY A 1 307 ? 21.077 7.917 -7.896 1.00 51.78 307 GLY A C 1
ATOM 2286 O O . GLY A 1 307 ? 20.671 6.896 -7.331 1.00 51.78 307 GLY A O 1
ATOM 2287 N N . SER A 1 308 ? 20.383 8.522 -8.867 1.00 57.00 308 SER A N 1
ATOM 2288 C CA . SER A 1 308 ? 19.164 7.982 -9.479 1.00 57.00 308 SER A CA 1
ATOM 2289 C C . SER A 1 308 ? 19.512 6.910 -10.523 1.00 57.00 308 SER A C 1
ATOM 2291 O O . SER A 1 308 ? 20.431 7.071 -11.326 1.00 57.00 308 SER A O 1
ATOM 2293 N N . GLY A 1 309 ? 18.821 5.766 -10.486 1.00 64.31 309 GLY A N 1
ATOM 2294 C CA . GLY A 1 309 ? 18.960 4.734 -11.521 1.00 64.31 309 GLY A CA 1
ATOM 2295 C C . GLY A 1 309 ? 18.335 5.199 -12.837 1.00 64.31 309 GLY A C 1
ATOM 2296 O O . GLY A 1 309 ? 17.372 5.965 -12.819 1.00 64.31 309 GLY A O 1
ATOM 2297 N N . ASN A 1 310 ? 18.855 4.733 -13.973 1.00 75.38 310 ASN A N 1
ATOM 2298 C CA . ASN A 1 310 ? 18.178 4.948 -15.253 1.00 75.38 310 ASN A CA 1
ATOM 2299 C C . ASN A 1 310 ? 16.959 4.037 -15.326 1.00 75.38 310 ASN A C 1
ATOM 2301 O O . ASN A 1 310 ? 17.085 2.828 -15.162 1.00 75.38 310 ASN A O 1
ATOM 2305 N N . GLN A 1 311 ? 15.790 4.582 -15.613 1.00 82.19 311 GLN A N 1
ATOM 2306 C CA . GLN A 1 311 ? 14.606 3.764 -15.818 1.00 82.19 311 GLN A CA 1
ATOM 2307 C C . GLN A 1 311 ? 14.731 2.953 -17.123 1.00 82.19 311 GLN A C 1
ATOM 2309 O O . GLN A 1 311 ? 15.144 3.496 -18.146 1.00 82.19 311 GLN A O 1
ATOM 2314 N N . VAL A 1 312 ? 14.387 1.661 -17.094 1.00 83.75 312 VAL A N 1
ATOM 2315 C CA . VAL A 1 312 ? 14.418 0.785 -18.286 1.00 83.75 312 VAL A CA 1
ATOM 2316 C C . VAL A 1 312 ? 13.203 1.045 -19.182 1.00 83.75 312 VAL A C 1
ATOM 2318 O O . VAL A 1 312 ? 13.309 1.022 -20.404 1.00 83.75 312 VAL A O 1
ATOM 2321 N N . SER A 1 313 ? 12.047 1.324 -18.576 1.00 85.12 313 SER A N 1
ATOM 2322 C CA . SER A 1 313 ? 10.796 1.656 -19.264 1.00 85.12 313 SER A CA 1
ATOM 2323 C C . SER A 1 313 ? 9.939 2.584 -18.411 1.00 85.12 313 SER A C 1
ATOM 2325 O O . SER A 1 313 ? 9.973 2.494 -17.182 1.00 85.12 313 SER A O 1
ATOM 2327 N N . SER A 1 314 ? 9.143 3.452 -19.042 1.00 89.31 314 SER A N 1
ATOM 2328 C CA . SER A 1 314 ? 8.293 4.411 -18.326 1.00 89.31 314 SER A CA 1
ATOM 2329 C C . SER A 1 314 ? 7.408 3.744 -17.264 1.00 89.31 314 SER A C 1
ATOM 2331 O O . SER A 1 314 ? 6.958 2.601 -17.402 1.00 89.31 314 SER A O 1
ATOM 2333 N N . SER A 1 315 ? 7.169 4.475 -16.179 1.00 93.75 315 SER A N 1
ATOM 2334 C CA . SER A 1 315 ? 6.274 4.073 -15.100 1.00 93.75 315 SER A CA 1
ATOM 2335 C C . SER A 1 315 ? 4.829 4.295 -15.530 1.00 93.75 315 SER A C 1
ATOM 2337 O O . SER A 1 315 ? 4.542 5.046 -16.464 1.00 93.75 315 SER A O 1
ATOM 2339 N N . VAL A 1 316 ? 3.908 3.697 -14.779 1.00 96.69 316 VAL A N 1
ATOM 2340 C CA . VAL A 1 316 ? 2.461 3.886 -14.931 1.00 96.69 316 VAL A CA 1
ATOM 2341 C C . VAL A 1 316 ? 2.004 5.329 -14.673 1.00 96.69 316 VAL A C 1
ATOM 2343 O O . VAL A 1 316 ? 0.860 5.670 -14.975 1.00 96.69 316 VAL A O 1
ATOM 2346 N N . SER A 1 317 ? 2.860 6.178 -14.091 1.00 96.38 317 SER A N 1
ATOM 2347 C CA . SER A 1 317 ? 2.583 7.597 -13.871 1.00 96.38 317 SER A CA 1
ATOM 2348 C C . SER A 1 317 ? 3.849 8.454 -13.928 1.00 96.38 317 SER A C 1
ATOM 2350 O O . SER A 1 317 ? 4.963 7.983 -13.697 1.00 96.38 317 SER A O 1
ATOM 2352 N N . SER A 1 318 ? 3.679 9.755 -14.185 1.00 94.44 318 SER A N 1
ATOM 2353 C CA . SER A 1 318 ? 4.789 10.717 -14.158 1.00 94.44 318 SER A CA 1
ATOM 2354 C C . SER A 1 318 ? 5.469 10.788 -12.791 1.00 94.44 318 SER A C 1
ATOM 2356 O O . SER A 1 318 ? 6.675 10.997 -12.725 1.00 94.44 318 SER A O 1
ATOM 2358 N N . TYR A 1 319 ? 4.711 10.600 -11.706 1.00 93.44 319 TYR A N 1
ATOM 2359 C CA . TYR A 1 319 ? 5.263 10.584 -10.353 1.00 93.44 319 TYR A CA 1
ATOM 2360 C C . TYR A 1 319 ? 6.143 9.350 -10.117 1.00 93.44 319 TYR A C 1
ATOM 2362 O O . TYR A 1 319 ? 7.246 9.477 -9.585 1.00 93.44 319 TYR A O 1
ATOM 2370 N N . GLY A 1 320 ? 5.726 8.183 -10.618 1.00 93.75 320 GLY A N 1
ATOM 2371 C CA . GLY A 1 320 ? 6.524 6.960 -10.559 1.00 93.75 320 GLY A CA 1
ATOM 2372 C C . GLY A 1 320 ? 7.855 7.052 -11.315 1.00 93.75 320 GLY A C 1
ATOM 2373 O O . GLY A 1 320 ? 8.827 6.416 -10.926 1.00 93.75 320 GLY A O 1
ATOM 2374 N N . ASN A 1 321 ? 7.974 7.916 -12.330 1.00 92.19 321 ASN A N 1
ATOM 2375 C CA . ASN A 1 321 ? 9.252 8.149 -13.022 1.00 92.19 321 ASN A CA 1
ATOM 2376 C C . ASN A 1 321 ? 10.309 8.858 -12.151 1.00 92.19 321 ASN A C 1
ATOM 2378 O O . ASN A 1 321 ? 11.459 8.975 -12.567 1.00 92.19 321 ASN A O 1
ATOM 2382 N N . SER A 1 322 ? 9.949 9.348 -10.960 1.00 90.56 322 SER A N 1
ATOM 2383 C CA . SER A 1 322 ? 10.885 10.061 -10.084 1.00 90.56 322 SER A CA 1
ATOM 2384 C C . SER A 1 322 ? 11.962 9.147 -9.491 1.00 90.56 322 SER A C 1
ATOM 2386 O O . SER A 1 322 ? 13.125 9.541 -9.409 1.00 90.56 322 SER A O 1
ATOM 2388 N N . ASN A 1 323 ? 11.594 7.937 -9.064 1.00 92.19 323 ASN A N 1
ATOM 2389 C CA . ASN A 1 323 ? 12.512 6.923 -8.556 1.00 92.19 323 ASN A CA 1
ATOM 2390 C C . ASN A 1 323 ? 11.833 5.543 -8.465 1.00 92.19 323 ASN A C 1
ATOM 2392 O O . ASN A 1 323 ? 10.611 5.422 -8.471 1.00 92.19 323 ASN A O 1
ATOM 2396 N N . SER A 1 324 ? 12.644 4.496 -8.302 1.00 94.38 324 SER A N 1
ATOM 2397 C CA . SER A 1 324 ? 12.160 3.108 -8.253 1.00 94.38 324 SER A CA 1
ATOM 2398 C C . SER A 1 324 ? 11.173 2.770 -7.132 1.00 94.38 324 SER A C 1
ATOM 2400 O O . SER A 1 324 ? 10.345 1.882 -7.332 1.00 94.38 324 SER A O 1
ATOM 2402 N N . MET A 1 325 ? 11.234 3.443 -5.976 1.00 94.75 325 MET A N 1
ATOM 2403 C CA . MET A 1 325 ? 10.301 3.195 -4.867 1.00 94.75 325 MET A CA 1
ATOM 2404 C C . MET A 1 325 ? 8.912 3.744 -5.193 1.00 94.75 325 MET A C 1
ATOM 2406 O O . MET A 1 325 ? 7.914 3.076 -4.927 1.00 94.75 325 MET A O 1
ATOM 2410 N N . GLU A 1 326 ? 8.860 4.929 -5.800 1.00 95.94 326 GLU A N 1
ATOM 2411 C CA . GLU A 1 326 ? 7.617 5.561 -6.251 1.00 95.94 326 GLU A CA 1
ATOM 2412 C C . GLU A 1 326 ? 7.019 4.825 -7.446 1.00 95.94 326 GLU A C 1
ATOM 2414 O O . GLU A 1 326 ? 5.818 4.580 -7.477 1.00 95.94 326 GLU A O 1
ATOM 2419 N N . ASP A 1 327 ? 7.848 4.375 -8.392 1.00 97.69 327 ASP A N 1
ATOM 2420 C CA . ASP A 1 327 ? 7.410 3.507 -9.489 1.00 97.69 327 ASP A CA 1
ATOM 2421 C C . ASP A 1 327 ? 6.755 2.221 -8.976 1.00 97.69 327 ASP A C 1
ATOM 2423 O O . ASP A 1 327 ? 5.694 1.821 -9.459 1.00 97.69 327 ASP A O 1
ATOM 2427 N N . PHE A 1 328 ? 7.370 1.580 -7.977 1.00 98.06 328 PHE A N 1
ATOM 2428 C CA . PHE A 1 328 ? 6.810 0.389 -7.345 1.00 98.06 328 PHE A CA 1
ATOM 2429 C C . PHE A 1 328 ? 5.448 0.691 -6.715 1.00 98.06 328 PHE A C 1
ATOM 2431 O O . PHE A 1 328 ? 4.470 0.007 -7.015 1.00 98.06 328 PHE A O 1
ATOM 2438 N N . ALA A 1 329 ? 5.358 1.734 -5.887 1.00 98.38 329 ALA A N 1
ATOM 2439 C CA . ALA A 1 329 ? 4.118 2.086 -5.203 1.00 98.38 329 ALA A CA 1
ATOM 2440 C C . ALA A 1 329 ? 2.999 2.493 -6.173 1.00 98.38 329 ALA A C 1
ATOM 2442 O O . ALA A 1 329 ? 1.865 2.020 -6.054 1.00 98.38 329 ALA A O 1
ATOM 2443 N N . GLU A 1 330 ? 3.325 3.287 -7.191 1.00 98.50 330 GLU A N 1
ATOM 2444 C CA . GLU A 1 330 ? 2.391 3.684 -8.241 1.00 98.50 330 GLU A CA 1
ATOM 2445 C C . GLU A 1 330 ? 1.922 2.500 -9.083 1.00 98.50 330 GLU A C 1
ATOM 2447 O O . GLU A 1 330 ? 0.737 2.416 -9.405 1.00 98.50 330 GLU A O 1
ATOM 2452 N N . SER A 1 331 ? 2.810 1.555 -9.393 1.00 98.69 331 SER A N 1
ATOM 2453 C CA . SER A 1 331 ? 2.467 0.339 -10.133 1.00 98.69 331 SER A CA 1
ATOM 2454 C C . SER A 1 331 ? 1.548 -0.578 -9.331 1.00 98.69 331 SER A C 1
ATOM 2456 O O . SER A 1 331 ? 0.547 -1.054 -9.861 1.00 98.69 331 SER A O 1
ATOM 2458 N N . VAL A 1 332 ? 1.822 -0.778 -8.040 1.00 98.75 332 VAL A N 1
ATOM 2459 C CA . VAL A 1 332 ? 0.951 -1.561 -7.148 1.00 98.75 332 VAL A CA 1
ATOM 2460 C C . VAL A 1 332 ? -0.431 -0.917 -7.025 1.00 98.75 332 VAL A C 1
ATOM 2462 O O . VAL A 1 332 ? -1.460 -1.593 -7.107 1.00 98.75 332 VAL A O 1
ATOM 2465 N N . ARG A 1 333 ? -0.476 0.409 -6.894 1.00 98.38 333 ARG A N 1
ATOM 2466 C CA . ARG A 1 333 ? -1.724 1.168 -6.868 1.00 98.38 333 ARG A CA 1
ATOM 2467 C C . ARG A 1 333 ? -2.485 1.081 -8.192 1.00 98.38 333 ARG A C 1
ATOM 2469 O O . ARG A 1 333 ? -3.698 0.878 -8.175 1.00 98.38 333 ARG A O 1
ATOM 2476 N N . ALA A 1 334 ? -1.814 1.246 -9.330 1.00 98.44 334 ALA A N 1
ATOM 2477 C CA . ALA A 1 334 ? -2.433 1.144 -10.650 1.00 98.44 334 ALA A CA 1
ATOM 2478 C C . ALA A 1 334 ? -3.004 -0.258 -10.896 1.00 98.44 334 ALA A C 1
ATOM 2480 O O . ALA A 1 334 ? -4.118 -0.368 -11.406 1.00 98.44 334 ALA A O 1
ATOM 2481 N N . TYR A 1 335 ? -2.289 -1.297 -10.456 1.00 98.50 335 TYR A N 1
ATOM 2482 C CA . TYR A 1 335 ? -2.740 -2.684 -10.511 1.00 98.50 335 TYR A CA 1
ATOM 2483 C C . TYR A 1 335 ? -4.059 -2.879 -9.761 1.00 98.50 335 TYR A C 1
ATOM 2485 O O . TYR A 1 335 ? -5.006 -3.410 -10.325 1.00 98.50 335 TYR A O 1
ATOM 2493 N N . TYR A 1 336 ? -4.154 -2.391 -8.521 1.00 98.19 336 TYR A N 1
ATOM 2494 C CA . TYR A 1 336 ? -5.379 -2.503 -7.726 1.00 98.19 336 TYR A CA 1
ATOM 2495 C C . TYR A 1 336 ? -6.541 -1.666 -8.289 1.00 98.19 336 TYR A C 1
ATOM 2497 O O . TYR A 1 336 ? -7.692 -2.089 -8.268 1.00 98.19 336 TYR A O 1
ATOM 2505 N N . MET A 1 337 ? -6.259 -0.446 -8.755 1.00 97.06 337 MET A N 1
ATOM 2506 C CA . MET A 1 337 ? -7.301 0.502 -9.168 1.00 97.06 337 MET A CA 1
ATOM 2507 C C . MET A 1 337 ? -7.858 0.212 -10.566 1.00 97.06 337 MET A C 1
ATOM 2509 O O . MET A 1 337 ? -9.019 0.515 -10.833 1.00 97.06 337 MET A O 1
ATOM 2513 N N . ASN A 1 338 ? -7.018 -0.279 -11.480 1.00 96.50 338 ASN A N 1
ATOM 2514 C CA . ASN A 1 338 ? -7.386 -0.563 -12.864 1.00 96.50 338 ASN A CA 1
ATOM 2515 C C . ASN A 1 338 ? -6.397 -1.561 -13.495 1.00 96.50 338 ASN A C 1
ATOM 2517 O O . ASN A 1 338 ? -5.667 -1.229 -14.442 1.00 96.50 338 ASN A O 1
ATOM 2521 N N . GLY A 1 339 ? -6.369 -2.787 -12.963 1.00 97.00 339 GLY A N 1
ATOM 2522 C CA . GLY A 1 339 ? -5.455 -3.840 -13.401 1.00 97.00 339 GLY A CA 1
ATOM 2523 C C . GLY A 1 339 ? -5.594 -4.152 -14.888 1.00 97.00 339 GLY A C 1
ATOM 2524 O O . GLY A 1 339 ? -4.587 -4.267 -15.581 1.00 97.00 339 GLY A O 1
ATOM 2525 N N . ALA A 1 340 ? -6.815 -4.150 -15.429 1.00 97.62 340 ALA A N 1
ATOM 2526 C CA . ALA A 1 340 ? -7.058 -4.325 -16.864 1.00 97.62 340 ALA A CA 1
ATOM 2527 C C . ALA A 1 340 ? -6.353 -3.269 -17.741 1.00 97.62 340 ALA A C 1
ATOM 2529 O O . ALA A 1 340 ? -5.773 -3.602 -18.777 1.00 97.62 340 ALA A O 1
ATOM 2530 N N . SER A 1 341 ? -6.370 -1.989 -17.349 1.00 97.62 341 SER A N 1
ATOM 2531 C CA . SER A 1 341 ? -5.653 -0.945 -18.091 1.00 97.62 341 SER A CA 1
ATOM 2532 C C . SER A 1 341 ? -4.138 -1.099 -17.966 1.00 97.62 341 SER A C 1
ATOM 2534 O O . SER A 1 341 ? -3.421 -0.986 -18.966 1.00 97.62 341 SER A O 1
ATOM 2536 N N . MET A 1 342 ? -3.648 -1.416 -16.764 1.00 97.88 342 MET A N 1
ATOM 2537 C CA . MET A 1 342 ? -2.224 -1.655 -16.529 1.00 97.88 342 MET A CA 1
ATOM 2538 C C . MET A 1 342 ? -1.721 -2.868 -17.319 1.00 97.88 342 MET A C 1
ATOM 2540 O O . MET A 1 342 ? -0.679 -2.774 -17.952 1.00 97.88 342 MET A O 1
ATOM 2544 N N . LYS A 1 343 ? -2.494 -3.956 -17.396 1.00 97.94 343 LYS A N 1
ATOM 2545 C CA . LYS A 1 343 ? -2.174 -5.146 -18.197 1.00 97.94 343 LYS A CA 1
ATOM 2546 C C . LYS A 1 343 ? -1.959 -4.821 -19.674 1.00 97.94 343 LYS A C 1
ATOM 2548 O O . LYS A 1 343 ? -1.083 -5.394 -20.307 1.00 97.94 343 LYS A O 1
ATOM 2553 N N . ARG A 1 344 ? -2.740 -3.889 -20.230 1.00 97.62 344 ARG A N 1
ATOM 2554 C CA . ARG A 1 344 ? -2.610 -3.467 -21.637 1.00 97.62 344 ARG A CA 1
ATOM 2555 C C . ARG A 1 344 ? -1.435 -2.524 -21.879 1.00 97.62 344 ARG A C 1
ATOM 2557 O O . ARG A 1 344 ? -0.842 -2.570 -22.947 1.00 97.62 344 ARG A O 1
ATOM 2564 N N . THR A 1 345 ? -1.155 -1.631 -20.934 1.00 97.44 345 THR A N 1
ATOM 2565 C CA . THR A 1 345 ? -0.210 -0.516 -21.134 1.00 97.44 345 THR A CA 1
ATOM 2566 C C . THR A 1 345 ? 1.179 -0.787 -20.561 1.00 97.44 345 THR A C 1
ATOM 2568 O O . THR A 1 345 ? 2.160 -0.263 -21.072 1.00 97.44 345 THR A O 1
ATOM 2571 N N . HIS A 1 346 ? 1.264 -1.612 -19.518 1.00 97.44 346 HIS A N 1
ATOM 2572 C CA . HIS A 1 346 ? 2.476 -1.947 -18.771 1.00 97.44 346 HIS A CA 1
ATOM 2573 C C . HIS A 1 346 ? 2.455 -3.437 -18.355 1.00 97.44 346 HIS A C 1
ATOM 2575 O O . HIS A 1 346 ? 2.478 -3.740 -17.156 1.00 97.44 346 HIS A O 1
ATOM 2581 N N . PRO A 1 347 ? 2.378 -4.379 -19.319 1.00 97.56 347 PRO A N 1
ATOM 2582 C CA . PRO A 1 347 ? 2.158 -5.804 -19.047 1.00 97.56 347 PRO A CA 1
ATOM 2583 C C . PRO A 1 347 ? 3.207 -6.415 -18.110 1.00 97.56 347 PRO A C 1
ATOM 2585 O O . PRO A 1 347 ? 2.846 -7.125 -17.178 1.00 97.56 347 PRO A O 1
ATOM 2588 N N . ASP A 1 348 ? 4.487 -6.075 -18.273 1.00 97.50 348 ASP A N 1
ATOM 2589 C CA . ASP A 1 348 ? 5.554 -6.635 -17.433 1.00 97.50 348 ASP A CA 1
ATOM 2590 C C . ASP A 1 348 ? 5.422 -6.208 -15.966 1.00 97.50 348 ASP A C 1
ATOM 2592 O O . ASP A 1 348 ? 5.627 -7.005 -15.049 1.00 97.50 348 ASP A O 1
ATOM 2596 N N . ARG A 1 349 ? 5.032 -4.949 -15.728 1.00 98.06 349 ARG A N 1
ATOM 2597 C CA . ARG A 1 349 ? 4.772 -4.432 -14.377 1.00 98.06 349 ARG A CA 1
ATOM 2598 C C . ARG A 1 349 ? 3.533 -5.088 -13.781 1.00 98.06 349 ARG A C 1
ATOM 2600 O O . ARG A 1 349 ? 3.527 -5.398 -12.593 1.00 98.06 349 ARG A O 1
ATOM 2607 N N . TYR A 1 350 ? 2.500 -5.298 -14.599 1.00 98.38 350 TYR A N 1
ATOM 2608 C CA . TYR A 1 350 ? 1.278 -5.980 -14.187 1.00 98.38 350 TYR A CA 1
ATOM 2609 C C . TYR A 1 350 ? 1.587 -7.407 -13.722 1.00 98.38 350 TYR A C 1
ATOM 2611 O O . TYR A 1 350 ? 1.233 -7.765 -12.600 1.00 98.38 350 TYR A O 1
ATOM 2619 N N . GLU A 1 351 ? 2.304 -8.192 -14.532 1.00 98.25 351 GLU A N 1
ATOM 2620 C CA . GLU A 1 351 ? 2.647 -9.576 -14.184 1.00 98.25 351 GLU A CA 1
ATOM 2621 C C . GLU A 1 351 ? 3.576 -9.639 -12.966 1.00 98.25 351 GLU A C 1
ATOM 2623 O O . GLU A 1 351 ? 3.388 -10.485 -12.091 1.00 98.25 351 GLU A O 1
ATOM 2628 N N . PHE A 1 352 ? 4.514 -8.694 -12.832 1.00 98.25 352 PHE A N 1
ATOM 2629 C CA . PHE A 1 352 ? 5.347 -8.603 -11.635 1.00 98.25 352 PHE A CA 1
ATOM 2630 C C . PHE A 1 352 ? 4.512 -8.374 -10.370 1.00 98.25 352 PHE A C 1
ATOM 2632 O O . PHE A 1 352 ? 4.663 -9.101 -9.385 1.00 98.25 352 PHE A O 1
ATOM 2639 N N . VAL A 1 353 ? 3.641 -7.357 -10.374 1.00 98.56 353 VAL A N 1
ATOM 2640 C CA . VAL A 1 353 ? 2.811 -7.020 -9.208 1.00 98.56 353 VAL A CA 1
ATOM 2641 C C . VAL A 1 353 ? 1.883 -8.182 -8.874 1.00 98.56 353 VAL A C 1
ATOM 2643 O O . VAL A 1 353 ? 1.812 -8.583 -7.711 1.00 98.56 353 VAL A O 1
ATOM 2646 N N . LYS A 1 354 ? 1.237 -8.777 -9.881 1.00 98.19 354 LYS A N 1
ATOM 2647 C CA . LYS A 1 354 ? 0.407 -9.971 -9.719 1.00 98.19 354 LYS A CA 1
ATOM 2648 C C . LYS A 1 354 ? 1.167 -11.085 -9.009 1.00 98.19 354 LYS A C 1
ATOM 2650 O O . LYS A 1 354 ? 0.699 -11.589 -7.993 1.00 98.19 354 LYS A O 1
ATOM 2655 N N . GLN A 1 355 ? 2.334 -11.456 -9.529 1.00 97.25 355 GLN A N 1
ATOM 2656 C CA . GLN A 1 355 ? 3.086 -12.611 -9.051 1.00 97.25 355 GLN A CA 1
ATOM 2657 C C . GLN A 1 355 ? 3.706 -12.380 -7.670 1.00 97.25 355 GLN A C 1
ATOM 2659 O O . GLN A 1 355 ? 3.574 -13.231 -6.793 1.00 97.25 355 GLN A O 1
ATOM 2664 N N . TYR A 1 356 ? 4.397 -11.256 -7.475 1.00 98.00 356 TYR A N 1
ATOM 2665 C CA . TYR A 1 356 ? 5.273 -11.065 -6.315 1.00 98.00 356 TYR A CA 1
ATOM 2666 C C . TYR A 1 356 ? 4.681 -10.199 -5.204 1.00 98.00 356 TYR A C 1
ATOM 2668 O O . TYR A 1 356 ? 5.209 -10.214 -4.095 1.00 98.00 356 TYR A O 1
ATOM 2676 N N . VAL A 1 357 ? 3.626 -9.430 -5.484 1.00 97.94 357 VAL A N 1
ATOM 2677 C CA . VAL A 1 357 ? 3.045 -8.480 -4.518 1.00 97.94 357 VAL A CA 1
ATOM 2678 C C . VAL A 1 357 ? 1.623 -8.873 -4.139 1.00 97.94 357 VAL A C 1
ATOM 2680 O O . VAL A 1 357 ? 1.269 -8.833 -2.965 1.00 97.94 357 VAL A O 1
ATOM 2683 N N . MET A 1 358 ? 0.816 -9.271 -5.124 1.00 97.69 358 MET A N 1
ATOM 2684 C CA . MET A 1 358 ? -0.615 -9.530 -4.955 1.00 97.69 358 MET A CA 1
ATOM 2685 C C . MET A 1 358 ? -0.970 -11.022 -4.912 1.00 97.69 358 MET A C 1
ATOM 2687 O O . MET A 1 358 ? -2.143 -11.368 -5.004 1.00 97.69 358 MET A O 1
ATOM 2691 N N . ALA A 1 359 ? 0.020 -11.910 -4.766 1.00 95.69 359 ALA A N 1
ATOM 2692 C CA . ALA A 1 359 ? -0.169 -13.360 -4.617 1.00 95.69 359 ALA A CA 1
ATOM 2693 C C . ALA A 1 359 ? -1.114 -13.984 -5.669 1.00 95.69 359 ALA A C 1
ATOM 2695 O O . ALA A 1 359 ? -1.922 -14.868 -5.379 1.00 95.69 359 ALA A O 1
ATOM 2696 N N . GLY A 1 360 ? -1.033 -13.490 -6.905 1.00 95.56 360 GLY A N 1
ATOM 2697 C CA . GLY A 1 360 ? -1.844 -13.928 -8.037 1.00 95.56 360 GLY A CA 1
ATOM 2698 C C . GLY A 1 360 ? -3.259 -13.346 -8.100 1.00 95.56 360 GLY A C 1
ATOM 2699 O O . GLY A 1 360 ? -3.948 -13.613 -9.082 1.00 95.56 360 GLY A O 1
ATOM 2700 N N . VAL A 1 361 ? -3.700 -12.561 -7.110 1.00 94.38 361 VAL A N 1
ATOM 2701 C CA . VAL A 1 361 ? -5.019 -11.909 -7.111 1.00 94.38 361 VAL A CA 1
ATOM 2702 C C . VAL A 1 361 ? -5.076 -10.859 -8.216 1.00 94.38 361 VAL A C 1
ATOM 2704 O O . VAL A 1 361 ? -4.209 -9.990 -8.290 1.00 94.38 361 VAL A O 1
ATOM 2707 N N . GLU A 1 362 ? -6.102 -10.925 -9.064 1.00 94.31 362 GLU A N 1
ATOM 2708 C CA . GLU A 1 362 ? -6.356 -9.958 -10.139 1.00 94.31 362 GLU A CA 1
ATOM 2709 C C . GLU A 1 362 ? -7.426 -8.931 -9.732 1.00 94.31 362 GLU A C 1
ATOM 2711 O O . GLU A 1 362 ? -8.350 -9.262 -8.984 1.00 94.31 362 GLU A O 1
ATOM 2716 N N . TYR A 1 363 ? -7.299 -7.699 -10.245 1.00 92.06 363 TYR A N 1
ATOM 2717 C CA . TYR A 1 363 ? -8.216 -6.574 -10.015 1.00 92.06 363 TYR A CA 1
ATOM 2718 C C . TYR A 1 363 ? -8.632 -5.884 -11.315 1.00 92.06 363 TYR A C 1
ATOM 2720 O O . TYR A 1 363 ? -7.805 -5.819 -12.262 1.00 92.06 363 TYR A O 1
#